Protein AF-A0A7X6CML0-F1 (afdb_monomer_lite)

Structure (mmCIF, N/CA/C/O backbone):
data_AF-A0A7X6CML0-F1
#
_entry.id   AF-A0A7X6CML0-F1
#
loop_
_atom_site.group_PDB
_atom_site.id
_atom_site.type_symbol
_atom_site.label_atom_id
_atom_site.label_alt_id
_atom_site.label_comp_id
_atom_site.label_asym_id
_atom_site.label_entity_id
_atom_site.label_seq_id
_atom_site.pdbx_PDB_ins_code
_atom_site.Cartn_x
_atom_site.Cartn_y
_atom_site.Cartn_z
_atom_site.occupancy
_atom_site.B_iso_or_equiv
_atom_site.auth_seq_id
_atom_site.auth_comp_id
_atom_site.auth_asym_id
_atom_site.auth_atom_id
_atom_site.pdbx_PDB_model_num
ATOM 1 N N . MET A 1 1 ? -13.437 9.816 16.555 1.00 62.19 1 MET A N 1
ATOM 2 C CA . MET A 1 1 ? -14.039 8.669 15.829 1.00 62.19 1 MET A CA 1
ATOM 3 C C . MET A 1 1 ? -14.754 9.086 14.542 1.00 62.19 1 MET A C 1
ATOM 5 O O . MET A 1 1 ? -14.354 8.603 13.494 1.00 62.19 1 MET A O 1
ATOM 9 N N . ARG A 1 2 ? -15.752 9.992 14.569 1.00 67.62 2 ARG A N 1
ATOM 10 C CA . ARG A 1 2 ? -16.472 10.438 13.348 1.00 67.62 2 ARG A CA 1
ATOM 11 C C . ARG A 1 2 ? -15.568 11.066 12.275 1.00 67.62 2 ARG A C 1
ATOM 13 O O . ARG A 1 2 ? -15.620 10.633 11.133 1.00 67.62 2 ARG A O 1
ATOM 20 N N . THR A 1 3 ? -14.689 11.987 12.665 1.00 76.62 3 THR A N 1
ATOM 21 C CA . THR A 1 3 ? -13.756 12.681 11.754 1.00 76.62 3 THR A CA 1
ATOM 22 C C . THR A 1 3 ? -12.777 11.730 11.061 1.00 76.62 3 THR A C 1
ATOM 24 O O . THR A 1 3 ? -12.601 11.797 9.852 1.00 76.62 3 THR A O 1
ATOM 27 N N . LYS A 1 4 ? -12.204 10.777 11.812 1.00 72.06 4 LYS A N 1
ATOM 28 C CA . LYS A 1 4 ? -11.280 9.755 11.285 1.00 72.06 4 LYS A CA 1
ATOM 29 C C . LYS A 1 4 ? -11.965 8.761 10.334 1.00 72.06 4 LYS A C 1
ATOM 31 O O . LYS A 1 4 ? -11.334 8.266 9.412 1.00 72.06 4 LYS A O 1
ATOM 36 N N . ARG A 1 5 ? -13.248 8.452 10.550 1.00 76.12 5 ARG A N 1
ATOM 37 C CA . ARG A 1 5 ? -14.019 7.581 9.651 1.00 76.12 5 ARG A CA 1
ATOM 38 C C . ARG A 1 5 ? -14.365 8.289 8.341 1.00 76.12 5 ARG A C 1
ATOM 40 O O . ARG A 1 5 ? -14.176 7.697 7.288 1.00 76.12 5 ARG A O 1
ATOM 47 N N . GLN A 1 6 ? -14.812 9.543 8.415 1.00 77.38 6 GLN A N 1
ATOM 48 C CA . GLN A 1 6 ? -15.120 10.352 7.232 1.00 77.38 6 GLN A CA 1
ATOM 49 C C . GLN A 1 6 ? -13.895 10.526 6.329 1.00 77.38 6 GLN A C 1
ATOM 51 O O . GLN A 1 6 ? -13.999 10.312 5.128 1.00 77.38 6 GLN A O 1
ATOM 56 N N . SER A 1 7 ? -12.712 10.795 6.893 1.00 75.31 7 SER A N 1
ATOM 57 C CA . SER A 1 7 ? -11.490 10.936 6.089 1.00 75.31 7 SER A CA 1
ATOM 58 C C . SER A 1 7 ? -11.067 9.637 5.384 1.00 75.31 7 SER A C 1
ATOM 60 O O . SER A 1 7 ? -10.545 9.677 4.270 1.00 75.31 7 SER A O 1
ATOM 62 N N . LEU A 1 8 ? -11.296 8.474 6.007 1.00 78.38 8 LEU A N 1
ATOM 63 C CA . LEU A 1 8 ? -11.042 7.163 5.395 1.00 78.38 8 LEU A CA 1
ATOM 64 C C . LEU A 1 8 ? -12.080 6.828 4.309 1.00 78.38 8 LEU A C 1
ATOM 66 O O . LEU A 1 8 ? -11.713 6.304 3.260 1.00 78.38 8 LEU A O 1
ATOM 70 N N . GLU A 1 9 ? -13.353 7.171 4.528 1.00 77.25 9 GLU A N 1
ATOM 71 C CA . GLU A 1 9 ? -14.433 7.007 3.542 1.00 77.25 9 GLU A CA 1
ATOM 72 C C . GLU A 1 9 ? -14.247 7.928 2.320 1.00 77.25 9 GLU A C 1
ATOM 74 O O . GLU A 1 9 ? -14.534 7.505 1.206 1.00 77.25 9 GLU A O 1
ATOM 79 N N . GLU A 1 10 ? -13.698 9.135 2.486 1.00 76.88 10 GLU A N 1
ATOM 80 C CA . GLU A 1 10 ? -13.368 10.052 1.378 1.00 76.88 10 GLU A CA 1
ATOM 81 C C . GLU A 1 10 ? -12.111 9.648 0.588 1.00 76.88 10 GLU A C 1
ATOM 83 O O . GLU A 1 10 ? -11.964 10.007 -0.584 1.00 76.88 10 GLU A O 1
ATOM 88 N N . SER A 1 11 ? -11.192 8.904 1.210 1.00 72.19 11 SER A N 1
ATOM 89 C CA . SER A 1 11 ? -9.951 8.446 0.564 1.00 72.19 11 SER A CA 1
ATOM 90 C C . SER A 1 11 ? -10.168 7.202 -0.309 1.00 72.19 11 SER A C 1
ATOM 92 O O . SER A 1 11 ? -9.493 7.036 -1.324 1.00 72.19 11 SER A O 1
ATOM 94 N N . LEU A 1 12 ? -11.151 6.362 0.034 1.00 73.94 12 LEU A N 1
ATOM 95 C CA . LEU A 1 12 ? -11.455 5.105 -0.661 1.00 73.94 12 LEU A CA 1
ATOM 96 C C . LEU A 1 12 ? -11.781 5.282 -2.164 1.00 73.94 12 LEU A C 1
ATOM 98 O O . LEU A 1 12 ? -11.199 4.565 -2.976 1.00 73.94 12 LEU A O 1
ATOM 102 N N . PRO A 1 13 ? -12.644 6.232 -2.585 1.00 75.62 13 PRO A N 1
ATOM 103 C CA . PRO A 1 13 ? -12.977 6.431 -3.996 1.00 75.62 13 PRO A CA 1
ATOM 104 C C . PRO A 1 13 ? -11.785 6.950 -4.802 1.00 75.62 13 PRO A C 1
ATOM 106 O O . PRO A 1 13 ? -11.631 6.598 -5.967 1.00 75.62 13 PRO A O 1
ATOM 109 N N . ARG A 1 14 ? -10.917 7.767 -4.186 1.00 71.81 14 ARG A N 1
ATOM 110 C CA . ARG A 1 14 ? -9.712 8.295 -4.846 1.00 71.81 14 ARG A CA 1
ATOM 111 C C . ARG A 1 14 ? -8.743 7.171 -5.197 1.00 71.81 14 ARG A C 1
ATOM 113 O O . ARG A 1 14 ? -8.197 7.150 -6.295 1.00 71.81 14 ARG A O 1
ATOM 120 N N . GLU A 1 15 ? -8.566 6.222 -4.286 1.00 75.12 15 GLU A N 1
ATOM 121 C CA . GLU A 1 15 ? -7.689 5.072 -4.501 1.00 75.12 15 GLU A CA 1
ATOM 122 C C . GLU A 1 15 ? -8.316 4.013 -5.434 1.00 75.12 15 GLU A C 1
ATOM 124 O O . GLU A 1 15 ? -7.596 3.324 -6.153 1.00 75.12 15 GLU A O 1
ATOM 129 N N . GLN A 1 16 ? -9.649 3.948 -5.544 1.00 75.38 16 GLN A N 1
ATOM 130 C CA . GLN A 1 16 ? -10.359 3.051 -6.475 1.00 75.38 16 GLN A CA 1
ATOM 131 C C . GLN A 1 16 ? -10.200 3.399 -7.965 1.00 75.38 16 GLN A C 1
ATOM 133 O O . GLN A 1 16 ? -10.446 2.542 -8.813 1.00 75.38 16 GLN A O 1
ATOM 138 N N . ILE A 1 17 ? -9.774 4.619 -8.309 1.00 82.25 17 ILE A N 1
ATOM 139 C CA . ILE A 1 17 ? -9.532 5.038 -9.705 1.00 82.25 17 ILE A CA 1
ATOM 140 C C . ILE A 1 17 ? -8.167 4.527 -10.218 1.00 82.25 17 ILE A C 1
ATOM 142 O O . ILE A 1 17 ? -7.942 4.407 -11.425 1.00 82.25 17 ILE A O 1
ATOM 146 N N . ALA A 1 18 ? -7.263 4.151 -9.309 1.00 82.06 18 ALA A N 1
ATOM 147 C CA . ALA A 1 18 ? -5.919 3.662 -9.611 1.00 82.06 18 ALA A CA 1
ATOM 148 C C . ALA A 1 18 ? -5.816 2.526 -10.653 1.00 82.06 18 ALA A C 1
ATOM 150 O O . ALA A 1 18 ? -4.936 2.622 -11.508 1.00 82.06 18 ALA A O 1
ATOM 151 N N . PRO A 1 19 ? -6.659 1.469 -10.658 1.00 84.19 19 PRO A N 1
ATOM 152 C CA . PRO A 1 19 ? -6.602 0.429 -11.689 1.00 84.19 19 PRO A CA 1
ATOM 153 C C . PRO A 1 19 ? -6.879 0.956 -13.102 1.00 84.19 19 PRO A C 1
ATOM 155 O O . PRO A 1 19 ? -6.209 0.535 -14.043 1.00 84.19 19 PRO A O 1
ATOM 158 N N . ILE A 1 20 ? -7.819 1.894 -13.255 1.00 84.69 20 ILE A N 1
ATOM 159 C CA . ILE A 1 20 ? -8.162 2.481 -14.561 1.00 84.69 20 ILE A CA 1
ATOM 160 C C . ILE A 1 20 ? -6.994 3.333 -15.061 1.00 84.69 20 ILE A C 1
ATOM 162 O O . ILE A 1 20 ? -6.560 3.183 -16.203 1.00 84.69 20 ILE A O 1
ATOM 166 N N . LEU A 1 21 ? -6.438 4.177 -14.186 1.00 82.38 21 LEU A N 1
ATOM 167 C CA . LEU A 1 21 ? -5.272 4.999 -14.511 1.00 82.38 21 LEU A CA 1
ATOM 168 C C . LEU A 1 21 ? -4.057 4.137 -14.865 1.00 82.38 21 LEU A C 1
ATOM 170 O O . LEU A 1 21 ? -3.404 4.412 -15.867 1.00 82.38 21 LEU A O 1
ATOM 174 N N . ARG A 1 22 ? -3.794 3.060 -14.109 1.00 87.06 22 ARG A N 1
ATOM 175 C CA . ARG A 1 22 ? -2.740 2.082 -14.421 1.00 87.06 22 ARG A CA 1
ATOM 176 C C . ARG A 1 22 ? -2.943 1.460 -15.796 1.00 87.06 22 ARG A C 1
ATOM 178 O O . ARG A 1 22 ? -1.992 1.336 -16.556 1.00 87.06 22 ARG A O 1
ATOM 185 N N . GLN A 1 23 ? -4.160 1.035 -16.122 1.00 87.50 23 GLN A N 1
ATOM 186 C CA . GLN A 1 23 ? -4.423 0.409 -17.414 1.00 87.50 23 GLN A CA 1
ATOM 187 C C . GLN A 1 23 ? -4.160 1.386 -18.568 1.00 87.50 23 GLN A C 1
ATOM 189 O O . GLN A 1 23 ? -3.508 1.017 -19.543 1.00 87.50 23 GLN A O 1
ATOM 194 N N . GLN A 1 24 ? -4.614 2.636 -18.438 1.00 88.38 24 GLN A N 1
ATOM 195 C CA . GLN A 1 24 ? -4.376 3.682 -19.435 1.00 88.38 24 GLN A CA 1
ATOM 196 C C . GLN A 1 24 ? -2.886 4.018 -19.577 1.00 88.38 24 GLN A C 1
ATOM 198 O O . GLN A 1 24 ? -2.389 4.132 -20.698 1.00 88.38 24 GLN A O 1
ATOM 203 N N . THR A 1 25 ? -2.153 4.140 -18.466 1.00 86.50 25 THR A N 1
ATOM 204 C CA . THR A 1 25 ? -0.717 4.449 -18.504 1.00 86.50 25 THR A CA 1
ATOM 205 C C . THR A 1 25 ? 0.088 3.296 -19.093 1.00 86.50 25 THR A C 1
ATOM 207 O O . THR A 1 25 ? 0.927 3.530 -19.959 1.00 86.50 25 THR A O 1
ATOM 210 N N . LEU A 1 26 ? -0.200 2.048 -18.711 1.00 89.25 26 LEU A N 1
ATOM 211 C CA . LEU A 1 26 ? 0.460 0.868 -19.274 1.00 89.25 26 LEU A CA 1
ATOM 212 C C . LEU A 1 26 ? 0.181 0.708 -20.773 1.00 89.25 26 LEU A C 1
ATOM 214 O O . LEU A 1 26 ? 1.101 0.368 -21.514 1.00 89.25 26 LEU A O 1
ATOM 218 N N . ALA A 1 27 ? -1.041 0.991 -21.232 1.00 89.31 27 ALA A N 1
ATOM 219 C CA . ALA A 1 27 ? -1.372 0.971 -22.657 1.00 89.31 27 ALA A CA 1
ATOM 220 C C . ALA A 1 27 ? -0.558 2.017 -23.439 1.00 89.31 27 ALA A C 1
ATOM 222 O O . ALA A 1 27 ? 0.112 1.676 -24.412 1.00 89.31 27 ALA A O 1
ATOM 223 N N . ALA A 1 28 ? -0.516 3.264 -22.959 1.00 88.81 28 ALA A N 1
ATOM 224 C CA . ALA A 1 28 ? 0.278 4.321 -23.587 1.00 88.81 28 ALA A CA 1
ATOM 225 C C . ALA A 1 28 ? 1.790 4.013 -23.577 1.00 88.81 28 ALA A C 1
ATOM 227 O O . ALA A 1 28 ? 2.505 4.317 -24.535 1.00 88.81 28 ALA A O 1
ATOM 228 N N . LEU A 1 29 ? 2.304 3.398 -22.506 1.00 89.44 29 LEU A N 1
ATOM 229 C CA . LEU A 1 29 ? 3.698 2.951 -22.432 1.00 89.44 29 LEU A CA 1
ATOM 230 C C . LEU A 1 29 ? 3.984 1.791 -23.393 1.00 89.44 29 LEU A C 1
ATOM 232 O O . LEU A 1 29 ? 5.063 1.753 -23.985 1.00 89.44 29 LEU A O 1
ATOM 236 N N . ALA A 1 30 ? 3.030 0.877 -23.586 1.00 88.31 30 ALA A N 1
ATOM 237 C CA . ALA A 1 30 ? 3.144 -0.218 -24.543 1.00 88.31 30 ALA A CA 1
ATOM 238 C C . ALA A 1 30 ? 3.199 0.297 -25.990 1.00 88.31 30 ALA A C 1
ATOM 240 O O . ALA A 1 30 ? 4.089 -0.108 -26.736 1.00 88.31 30 ALA A O 1
ATOM 241 N N . GLU A 1 31 ? 2.338 1.249 -26.361 1.00 90.56 31 GLU A N 1
ATOM 242 C CA . GLU A 1 31 ? 2.373 1.902 -27.679 1.00 90.56 31 GLU A CA 1
ATOM 243 C C . GLU A 1 31 ? 3.709 2.620 -27.923 1.00 90.56 31 GLU A C 1
ATOM 245 O O . GLU A 1 31 ? 4.364 2.431 -28.954 1.00 90.56 31 GLU A O 1
ATOM 250 N N . LYS A 1 32 ? 4.180 3.394 -26.933 1.00 89.50 32 LYS A N 1
ATOM 251 C CA . LYS A 1 32 ? 5.501 4.040 -26.990 1.00 89.50 32 LYS A CA 1
ATOM 252 C C . LYS A 1 32 ? 6.614 3.014 -27.172 1.00 89.50 32 LYS A C 1
ATOM 254 O O . LYS A 1 32 ? 7.504 3.221 -27.994 1.00 89.50 32 LYS A O 1
ATOM 259 N N . ARG A 1 33 ? 6.567 1.901 -26.439 1.00 90.25 33 ARG A N 1
ATOM 260 C CA . ARG A 1 33 ? 7.559 0.830 -26.549 1.00 90.25 33 ARG A CA 1
ATOM 261 C C . ARG A 1 33 ? 7.542 0.183 -27.932 1.00 90.25 33 ARG A C 1
ATOM 263 O O . ARG A 1 33 ? 8.616 -0.024 -28.486 1.00 90.25 33 ARG A O 1
ATOM 270 N N . GLN A 1 34 ? 6.369 -0.086 -28.499 1.00 91.19 34 GLN A N 1
ATOM 271 C CA . GLN A 1 34 ? 6.247 -0.668 -29.835 1.00 91.19 34 GLN A CA 1
ATOM 272 C C . GLN A 1 34 ? 6.865 0.247 -30.900 1.00 91.19 34 GLN A C 1
ATOM 274 O O . GLN A 1 34 ? 7.731 -0.185 -31.657 1.00 91.19 34 GLN A O 1
ATOM 279 N N . SER A 1 35 ? 6.495 1.532 -30.913 1.00 91.31 35 SER A N 1
ATOM 280 C CA . SER A 1 35 ? 7.054 2.501 -31.872 1.00 91.31 35 SER A CA 1
ATOM 281 C C . SER A 1 35 ? 8.581 2.651 -31.752 1.00 91.31 35 SER A C 1
ATOM 283 O O . SER A 1 35 ? 9.293 2.847 -32.745 1.00 91.31 35 SER A O 1
ATOM 285 N N . LEU A 1 36 ? 9.107 2.516 -30.531 1.00 91.75 36 LEU A N 1
ATOM 286 C CA . LEU A 1 36 ? 10.537 2.540 -30.255 1.00 91.75 36 LEU A CA 1
ATOM 287 C C . LEU A 1 36 ? 11.236 1.263 -30.745 1.00 91.75 36 LEU A C 1
ATOM 289 O O . LEU A 1 36 ? 12.306 1.357 -31.341 1.00 91.75 36 LEU A O 1
ATOM 293 N N . GLU A 1 37 ? 10.642 0.087 -30.529 1.00 89.50 37 GLU A N 1
ATOM 294 C CA . GLU A 1 37 ? 11.161 -1.197 -31.021 1.00 89.50 37 GLU A CA 1
ATOM 295 C C . GLU A 1 37 ? 11.197 -1.233 -32.557 1.00 89.50 37 GLU A C 1
ATOM 297 O O . GLU A 1 37 ? 12.192 -1.666 -33.139 1.00 89.50 37 GLU A O 1
ATOM 302 N N . GLU A 1 38 ? 10.175 -0.694 -33.226 1.00 91.00 38 GLU A N 1
ATOM 303 C CA . GLU A 1 38 ? 10.170 -0.519 -34.683 1.00 91.00 38 GLU A CA 1
ATOM 304 C C . GLU A 1 38 ? 11.289 0.418 -35.155 1.00 91.00 38 GLU A C 1
ATOM 306 O O . GLU A 1 38 ? 11.983 0.122 -36.129 1.00 91.00 38 GLU A O 1
ATOM 311 N N . SER A 1 39 ? 11.507 1.529 -34.448 1.00 89.31 39 SER A N 1
ATOM 312 C CA . SER A 1 39 ? 12.586 2.474 -34.765 1.00 89.31 39 SER A CA 1
ATOM 313 C C . SER A 1 39 ? 13.968 1.848 -34.576 1.00 89.31 39 SER A C 1
ATOM 315 O O . SER A 1 39 ? 14.823 1.987 -35.447 1.00 89.31 39 SER A O 1
ATOM 317 N N . LEU A 1 40 ? 14.164 1.085 -33.497 1.00 89.94 40 LEU A N 1
ATOM 318 C CA . LEU A 1 40 ? 15.399 0.347 -33.239 1.00 89.94 40 LEU A CA 1
ATOM 319 C C . LEU A 1 40 ? 15.665 -0.687 -34.341 1.00 89.94 40 LEU A C 1
ATOM 321 O O . LEU A 1 40 ? 16.779 -0.779 -34.846 1.00 89.94 40 LEU A O 1
ATOM 325 N N . ARG A 1 41 ? 14.633 -1.435 -34.752 1.00 88.69 41 ARG A N 1
ATOM 326 C CA . ARG A 1 41 ? 14.739 -2.440 -35.817 1.00 88.69 41 ARG A CA 1
ATOM 327 C C . ARG A 1 41 ? 15.141 -1.819 -37.154 1.00 88.69 41 ARG A C 1
ATOM 329 O O . ARG A 1 41 ? 15.922 -2.426 -37.881 1.00 88.69 41 ARG A O 1
ATOM 336 N N . ARG A 1 42 ? 14.622 -0.629 -37.480 1.00 87.81 42 ARG A N 1
ATOM 337 C CA . ARG A 1 42 ? 15.021 0.112 -38.689 1.00 87.81 42 ARG A CA 1
ATOM 338 C C . ARG A 1 42 ? 16.497 0.505 -38.643 1.00 87.81 42 ARG A C 1
ATOM 340 O O . ARG A 1 42 ? 17.217 0.259 -39.604 1.00 87.81 42 ARG A O 1
ATOM 347 N N . GLU A 1 43 ? 16.953 1.055 -37.522 1.00 88.38 43 GLU A N 1
ATOM 348 C CA . GLU A 1 43 ? 18.330 1.545 -37.380 1.00 88.38 43 GLU A CA 1
ATOM 349 C C . GLU A 1 43 ? 19.370 0.414 -37.265 1.00 88.38 43 GLU A C 1
ATOM 351 O O . GLU A 1 43 ? 20.501 0.567 -37.721 1.00 88.38 43 GLU A O 1
ATOM 356 N N . GLN A 1 44 ? 18.990 -0.761 -36.749 1.00 83.19 44 GLN A N 1
ATOM 357 C CA . GLN A 1 44 ? 19.862 -1.943 -36.629 1.00 83.19 44 GLN A CA 1
ATOM 358 C C . GLN A 1 44 ? 20.382 -2.498 -37.963 1.00 83.19 44 GLN A C 1
ATOM 360 O O . GLN A 1 44 ? 21.311 -3.304 -37.963 1.00 83.19 44 GLN A O 1
ATOM 365 N N . VAL A 1 45 ? 19.811 -2.086 -39.097 1.00 89.00 45 VAL A N 1
ATOM 366 C CA . VAL A 1 45 ? 20.285 -2.478 -40.434 1.00 89.00 45 VAL A CA 1
ATOM 367 C C . VAL A 1 45 ? 21.525 -1.663 -40.853 1.00 89.00 45 VAL A C 1
ATOM 369 O O . VAL A 1 45 ? 22.305 -2.113 -41.695 1.00 89.00 45 VAL A O 1
ATOM 372 N N . SER A 1 46 ? 21.767 -0.506 -40.221 1.00 87.44 46 SER A N 1
ATOM 373 C CA . SER A 1 46 ? 22.871 0.416 -40.532 1.00 87.44 46 SER A CA 1
ATOM 374 C C . SER A 1 46 ? 24.276 -0.219 -40.546 1.00 87.44 46 SER A C 1
ATOM 376 O O . SER A 1 46 ? 25.011 0.045 -41.498 1.00 87.44 46 SER A O 1
ATOM 378 N N . PRO A 1 47 ? 24.681 -1.082 -39.587 1.00 89.38 47 PRO A N 1
ATOM 379 C CA . PRO A 1 47 ? 26.010 -1.706 -39.603 1.00 89.38 47 PRO A CA 1
ATOM 380 C C . PRO A 1 47 ? 26.249 -2.605 -40.820 1.00 89.38 47 PRO A C 1
ATOM 382 O O . PRO A 1 47 ? 27.341 -2.615 -41.386 1.00 89.38 47 PRO A O 1
ATOM 385 N N . VAL A 1 48 ? 25.216 -3.334 -41.255 1.00 90.69 48 VAL A N 1
ATOM 386 C CA . VAL A 1 48 ? 25.305 -4.231 -42.416 1.00 90.69 48 VAL A CA 1
ATOM 387 C C . VAL A 1 48 ? 25.461 -3.420 -43.701 1.00 90.69 48 VAL A C 1
ATOM 389 O O . VAL A 1 48 ? 26.311 -3.742 -44.533 1.00 90.69 48 VAL A O 1
ATOM 392 N N . LEU A 1 49 ? 24.683 -2.343 -43.850 1.00 88.94 49 LEU A N 1
ATOM 393 C CA . LEU A 1 49 ? 24.781 -1.440 -45.000 1.00 88.94 49 LEU A CA 1
ATOM 394 C C . LEU A 1 49 ? 26.146 -0.748 -45.056 1.00 88.94 49 LEU A C 1
ATOM 396 O O . LEU A 1 49 ? 26.767 -0.710 -46.117 1.00 88.94 49 LEU A O 1
ATOM 400 N N . TRP A 1 50 ? 26.651 -0.264 -43.918 1.00 91.06 50 TRP A N 1
ATOM 401 C CA . TRP A 1 50 ? 27.989 0.322 -43.834 1.00 91.06 50 TRP A CA 1
ATOM 402 C C . TRP A 1 50 ? 29.066 -0.682 -44.261 1.00 91.06 50 TRP A C 1
ATOM 404 O O . TRP A 1 50 ? 29.891 -0.366 -45.117 1.00 91.06 50 TRP A O 1
ATOM 414 N N . GLN A 1 51 ? 29.015 -1.922 -43.765 1.00 92.44 51 GLN A N 1
ATOM 415 C CA . GLN A 1 51 ? 29.979 -2.962 -44.134 1.00 92.44 51 GLN A CA 1
ATOM 416 C C . GLN A 1 51 ? 29.983 -3.244 -45.647 1.00 92.44 51 GLN A C 1
ATOM 418 O O . GLN A 1 51 ? 31.048 -3.398 -46.252 1.00 92.44 51 GLN A O 1
ATOM 423 N N . GLN A 1 52 ? 28.806 -3.284 -46.279 1.00 93.62 52 GLN A N 1
ATOM 424 C CA . GLN A 1 52 ? 28.684 -3.457 -47.730 1.00 93.62 52 GLN A CA 1
ATOM 425 C C . GLN A 1 52 ? 29.267 -2.266 -48.504 1.00 93.62 52 GLN A C 1
ATOM 427 O O . GLN A 1 52 ? 29.996 -2.469 -49.480 1.00 93.62 52 GLN A O 1
ATOM 432 N N . THR A 1 53 ? 29.007 -1.037 -48.051 1.00 93.06 53 THR A N 1
ATOM 433 C CA . THR A 1 53 ? 29.561 0.190 -48.642 1.00 93.06 53 THR A CA 1
ATOM 434 C C . THR A 1 53 ? 31.087 0.217 -48.553 1.00 93.06 53 THR A C 1
ATOM 436 O O . THR A 1 53 ? 31.752 0.444 -49.565 1.00 93.06 53 THR A O 1
ATOM 439 N N . GLN A 1 54 ? 31.663 -0.113 -47.393 1.00 93.44 54 GLN A N 1
ATOM 440 C CA . GLN A 1 54 ? 33.117 -0.192 -47.212 1.00 93.44 54 GLN A CA 1
ATOM 441 C C . GLN A 1 54 ? 33.751 -1.244 -48.126 1.00 93.44 54 GLN A C 1
ATOM 443 O O . GLN A 1 54 ? 34.776 -0.988 -48.757 1.00 93.44 54 GLN A O 1
ATOM 448 N N . ALA A 1 55 ? 33.114 -2.409 -48.274 1.00 94.31 55 ALA A N 1
ATOM 449 C CA . ALA A 1 55 ? 33.583 -3.445 -49.189 1.00 94.31 55 ALA A CA 1
ATOM 450 C C . ALA A 1 55 ? 33.563 -2.979 -50.658 1.00 94.31 55 ALA A C 1
ATOM 452 O O . ALA A 1 55 ? 34.487 -3.283 -51.418 1.00 94.31 55 ALA A O 1
ATOM 453 N N . ALA A 1 56 ? 32.539 -2.227 -51.071 1.00 95.50 56 ALA A N 1
ATOM 454 C CA . ALA A 1 56 ? 32.453 -1.663 -52.416 1.00 95.50 56 ALA A CA 1
ATOM 455 C C . ALA A 1 56 ? 33.522 -0.582 -52.664 1.00 95.50 56 ALA A C 1
ATOM 457 O O . ALA A 1 56 ? 34.182 -0.608 -53.707 1.00 95.50 56 ALA A O 1
ATOM 458 N N . ILE A 1 57 ? 33.737 0.324 -51.702 1.00 94.75 57 ILE A N 1
ATOM 459 C CA . ILE A 1 57 ? 34.790 1.351 -51.762 1.00 94.75 57 ILE A CA 1
ATOM 460 C C . ILE A 1 57 ? 36.171 0.691 -51.829 1.00 94.75 57 ILE A C 1
ATOM 462 O O . ILE A 1 57 ? 36.970 1.043 -52.695 1.00 94.75 57 ILE A O 1
ATOM 466 N N . ALA A 1 58 ? 36.436 -0.318 -50.994 1.00 94.31 58 ALA A N 1
ATOM 467 C CA . ALA A 1 58 ? 37.705 -1.044 -50.986 1.00 94.31 58 ALA A CA 1
ATOM 468 C C . ALA A 1 58 ? 38.006 -1.709 -52.340 1.00 94.31 58 ALA A C 1
ATOM 470 O O . ALA A 1 58 ? 39.126 -1.610 -52.845 1.00 94.31 58 ALA A O 1
ATOM 471 N N . LYS A 1 59 ? 36.999 -2.332 -52.972 1.00 95.38 59 LYS A N 1
ATOM 472 C CA . LYS A 1 59 ? 37.132 -2.907 -54.323 1.00 95.38 59 LYS A CA 1
ATOM 473 C C . LYS A 1 59 ? 37.468 -1.841 -55.372 1.00 95.38 59 LYS A C 1
ATOM 475 O O . LYS A 1 59 ? 38.387 -2.047 -56.163 1.00 95.38 59 LYS A O 1
ATOM 480 N N . LYS A 1 60 ? 36.767 -0.698 -55.364 1.00 95.44 60 LYS A N 1
ATOM 481 C CA . LYS A 1 60 ? 37.040 0.424 -56.284 1.00 95.44 60 LYS A CA 1
ATOM 482 C C . LYS A 1 60 ? 38.440 1.004 -56.075 1.00 95.44 60 LYS A C 1
ATOM 484 O O . LYS A 1 60 ? 39.168 1.189 -57.046 1.00 95.44 60 LYS A O 1
ATOM 489 N N . ARG A 1 61 ? 38.838 1.228 -54.817 1.00 96.69 61 ARG A N 1
ATOM 490 C CA . ARG A 1 61 ? 40.166 1.743 -54.458 1.00 96.69 61 ARG A CA 1
ATOM 491 C C . ARG A 1 61 ? 41.268 0.820 -54.975 1.00 96.69 61 ARG A C 1
ATOM 493 O O . ARG A 1 61 ? 42.212 1.304 -55.582 1.00 96.69 61 ARG A O 1
ATOM 500 N N . ASN A 1 62 ? 41.127 -0.496 -54.801 1.00 96.50 62 ASN A N 1
ATOM 501 C CA . ASN A 1 62 ? 42.103 -1.463 -55.312 1.00 96.50 62 ASN A CA 1
ATOM 502 C C . ASN A 1 62 ? 42.248 -1.374 -56.845 1.00 96.50 62 ASN A C 1
ATOM 504 O O . ASN A 1 62 ? 43.357 -1.237 -57.352 1.00 96.50 62 ASN A O 1
ATOM 508 N N . SER A 1 63 ? 41.131 -1.332 -57.579 1.00 96.56 63 SER A N 1
ATOM 509 C CA . SER A 1 63 ? 41.157 -1.176 -59.041 1.00 96.56 63 SER A CA 1
ATOM 510 C C . SER A 1 63 ? 41.849 0.121 -59.492 1.00 96.56 63 SER A C 1
ATOM 512 O O . SER A 1 63 ? 42.658 0.093 -60.420 1.00 96.56 63 SER A O 1
ATOM 514 N N . LEU A 1 64 ? 41.586 1.248 -58.820 1.00 96.25 64 LEU A N 1
ATOM 515 C CA . LEU A 1 64 ? 42.248 2.522 -59.123 1.00 96.25 64 LEU A CA 1
ATOM 516 C C . LEU A 1 64 ? 43.736 2.511 -58.769 1.00 96.25 64 LEU A C 1
ATOM 518 O O . LEU A 1 64 ? 44.532 3.059 -59.525 1.00 96.25 64 LEU A O 1
ATOM 522 N N . LEU A 1 65 ? 44.136 1.865 -57.670 1.00 96.06 65 LEU A N 1
ATOM 523 C CA . LEU A 1 65 ? 45.547 1.718 -57.301 1.00 96.06 65 LEU A CA 1
ATOM 524 C C . LEU A 1 65 ? 46.320 0.885 -58.329 1.00 96.06 65 LEU A C 1
ATOM 526 O O . LEU A 1 65 ? 47.423 1.271 -58.711 1.00 96.06 65 LEU A O 1
ATOM 530 N N . GLN A 1 66 ? 45.731 -0.200 -58.835 1.00 95.69 66 GLN A N 1
ATOM 531 C CA . GLN A 1 66 ? 46.320 -0.981 -59.927 1.00 95.69 66 GLN A CA 1
ATOM 532 C C . GLN A 1 66 ? 46.462 -0.137 -61.201 1.00 95.69 66 GLN A C 1
ATOM 534 O O . GLN A 1 66 ? 47.525 -0.110 -61.821 1.00 95.69 66 GLN A O 1
ATOM 539 N N . ARG A 1 67 ? 45.423 0.627 -61.566 1.00 96.31 67 ARG A N 1
ATOM 540 C CA . ARG A 1 67 ? 45.481 1.543 -62.715 1.00 96.31 67 ARG A CA 1
ATOM 541 C C . ARG A 1 67 ? 46.541 2.631 -62.524 1.00 96.31 67 ARG A C 1
ATOM 543 O O . ARG A 1 67 ? 47.279 2.914 -63.462 1.00 96.31 67 ARG A O 1
ATOM 550 N N . LYS A 1 68 ? 46.656 3.192 -61.315 1.00 96.62 68 LYS A N 1
ATOM 551 C CA . LYS A 1 68 ? 47.689 4.166 -60.944 1.00 96.62 68 LYS A CA 1
ATOM 552 C C . LYS A 1 68 ? 49.083 3.586 -61.154 1.00 96.62 68 LYS A C 1
ATOM 554 O O . LYS A 1 68 ? 49.907 4.241 -61.776 1.00 96.62 68 LYS A O 1
ATOM 559 N N . GLN A 1 69 ? 49.336 2.364 -60.681 1.00 95.19 69 GLN A N 1
ATOM 560 C CA . GLN A 1 69 ? 50.624 1.686 -60.868 1.00 95.19 69 GLN A CA 1
ATOM 561 C C . GLN A 1 69 ? 50.968 1.524 -62.354 1.00 95.19 69 GLN A C 1
ATOM 563 O O . GLN A 1 69 ? 52.075 1.868 -62.766 1.00 95.19 69 GLN A O 1
ATOM 568 N N . HIS A 1 70 ? 50.010 1.072 -63.169 1.00 95.06 70 HIS A N 1
ATOM 569 C CA . HIS A 1 70 ? 50.207 0.940 -64.614 1.00 95.06 70 HIS A CA 1
ATOM 570 C C . HIS A 1 70 ? 50.495 2.287 -65.293 1.00 95.06 70 HIS A C 1
ATOM 572 O O . HIS A 1 70 ? 51.482 2.398 -66.020 1.00 95.06 70 HIS A O 1
ATOM 578 N N . ILE A 1 71 ? 49.692 3.322 -65.031 1.00 95.12 71 ILE A N 1
ATOM 579 C CA . ILE A 1 71 ? 49.902 4.654 -65.618 1.00 95.12 71 ILE A CA 1
ATOM 580 C C . ILE A 1 71 ? 51.211 5.275 -65.133 1.00 95.12 71 ILE A C 1
ATOM 582 O O . ILE A 1 71 ? 51.913 5.869 -65.937 1.00 95.12 71 ILE A O 1
ATOM 586 N N . ASN A 1 72 ? 51.600 5.081 -63.873 1.00 94.75 72 ASN A N 1
ATOM 587 C CA . ASN A 1 72 ? 52.870 5.594 -63.363 1.00 94.75 72 ASN A CA 1
ATOM 588 C C . ASN A 1 72 ? 54.068 5.004 -64.127 1.00 94.75 72 ASN A C 1
ATOM 590 O O . ASN A 1 72 ? 54.938 5.747 -64.568 1.00 94.75 72 ASN A O 1
ATOM 594 N N . SER A 1 73 ? 54.064 3.690 -64.385 1.00 93.81 73 SER A N 1
ATOM 595 C CA . SER A 1 73 ? 55.105 3.058 -65.213 1.00 93.81 73 SER A CA 1
ATOM 596 C C . SER A 1 73 ? 55.120 3.577 -66.663 1.00 93.81 73 SER A C 1
ATOM 598 O O . SER A 1 73 ? 56.182 3.723 -67.275 1.00 93.81 73 SER A O 1
ATOM 600 N N . LEU A 1 74 ? 53.945 3.911 -67.213 1.00 94.06 74 LEU A N 1
ATOM 601 C CA . LEU A 1 74 ? 53.819 4.506 -68.544 1.00 94.06 74 LEU A CA 1
ATOM 602 C C . LEU A 1 74 ? 54.349 5.946 -68.569 1.00 94.06 74 LEU A C 1
ATOM 604 O O . LEU A 1 74 ? 55.080 6.292 -69.492 1.00 94.06 74 LEU A O 1
ATOM 608 N N . VAL A 1 75 ? 54.024 6.757 -67.558 1.00 94.50 75 VAL A N 1
ATOM 609 C CA . VAL A 1 75 ? 54.521 8.132 -67.389 1.00 94.50 75 VAL A CA 1
ATOM 610 C C . VAL A 1 75 ? 56.048 8.131 -67.338 1.00 94.50 75 VAL A C 1
ATOM 612 O O . VAL A 1 75 ? 56.664 8.899 -68.068 1.00 94.50 75 VAL A O 1
ATOM 615 N N . GLU A 1 76 ? 56.663 7.236 -66.557 1.00 94.31 76 GLU A N 1
ATOM 616 C CA . GLU A 1 76 ? 58.126 7.092 -66.481 1.00 94.31 76 GLU A CA 1
ATOM 617 C C . GLU A 1 76 ? 58.741 6.751 -67.851 1.00 94.31 76 GLU A C 1
ATOM 619 O O . GLU A 1 76 ? 59.724 7.361 -68.276 1.00 94.31 76 GLU A O 1
ATOM 624 N N . THR A 1 77 ? 58.123 5.825 -68.591 1.00 94.62 77 THR A N 1
ATOM 625 C CA . THR A 1 77 ? 58.581 5.432 -69.935 1.00 94.62 77 THR A CA 1
ATOM 626 C C . THR A 1 77 ? 58.436 6.577 -70.947 1.00 94.62 77 THR A C 1
ATOM 628 O O . THR A 1 77 ? 59.340 6.840 -71.745 1.00 94.62 77 THR A O 1
ATOM 631 N N . LEU A 1 78 ? 57.305 7.289 -70.926 1.00 94.00 78 LEU A N 1
ATOM 632 C CA . LEU A 1 78 ? 57.044 8.428 -71.808 1.00 94.00 78 LEU A CA 1
ATOM 633 C C . LEU A 1 78 ? 57.917 9.634 -71.459 1.00 94.00 78 LEU A C 1
ATOM 635 O O . LEU A 1 78 ? 58.339 10.345 -72.369 1.00 94.00 78 LEU A O 1
ATOM 639 N N . GLN A 1 79 ? 58.250 9.824 -70.180 1.00 94.19 79 GLN A N 1
ATOM 640 C CA . GLN A 1 79 ? 59.207 10.829 -69.731 1.00 94.19 79 GLN A CA 1
ATOM 641 C C . GLN A 1 79 ? 60.577 10.572 -70.353 1.00 94.19 79 GLN A C 1
ATOM 643 O O . GLN A 1 79 ? 61.130 11.465 -70.989 1.00 94.19 79 GLN A O 1
ATOM 648 N N . GLN A 1 80 ? 61.093 9.343 -70.243 1.00 94.38 80 GLN A N 1
ATOM 649 C CA . GLN A 1 80 ? 62.361 8.964 -70.873 1.00 94.38 80 GLN A CA 1
ATOM 650 C C . GLN A 1 80 ? 62.319 9.203 -72.387 1.00 94.38 80 GLN A C 1
ATOM 652 O O . GLN A 1 80 ? 63.216 9.835 -72.937 1.00 94.38 80 GLN A O 1
ATOM 657 N N . ARG A 1 81 ? 61.243 8.779 -73.064 1.00 94.88 81 ARG A N 1
ATOM 658 C CA . ARG A 1 81 ? 61.071 8.974 -74.513 1.00 94.88 81 ARG A CA 1
ATOM 659 C C . ARG A 1 81 ? 61.016 10.451 -74.917 1.00 94.88 81 ARG A C 1
ATOM 661 O O . ARG A 1 81 ? 61.583 10.809 -75.951 1.00 94.88 81 ARG A O 1
ATOM 668 N N . PHE A 1 82 ? 60.325 11.294 -74.152 1.00 94.25 82 PHE A N 1
ATOM 669 C CA . PHE A 1 82 ? 60.265 12.736 -74.387 1.00 94.25 82 PHE A CA 1
ATOM 670 C C . PHE A 1 82 ? 61.642 13.378 -74.206 1.00 94.25 82 PHE A C 1
ATOM 672 O O . PHE A 1 82 ? 62.082 14.106 -75.090 1.00 94.25 82 PHE A O 1
ATOM 679 N N . GLU A 1 83 ? 62.342 13.049 -73.122 1.00 92.31 83 GLU A N 1
ATOM 680 C CA . GLU A 1 83 ? 63.684 13.554 -72.826 1.00 92.31 83 GLU A CA 1
ATOM 681 C C . GLU A 1 83 ? 64.701 13.151 -73.901 1.00 92.31 83 GLU A C 1
ATOM 683 O O . GLU A 1 83 ? 65.408 14.006 -74.432 1.00 92.31 83 GLU A O 1
ATOM 688 N N . THR A 1 84 ? 64.710 11.882 -74.325 1.00 92.25 84 THR A N 1
ATOM 689 C CA . THR A 1 84 ? 65.560 11.428 -75.438 1.00 92.25 84 THR A CA 1
ATOM 690 C C . THR A 1 84 ? 65.249 12.191 -76.727 1.00 92.25 84 THR A C 1
ATOM 692 O O . THR A 1 84 ? 66.161 12.649 -77.409 1.00 92.25 84 THR A O 1
ATOM 695 N N . ARG A 1 85 ? 63.967 12.374 -77.073 1.00 92.06 85 ARG A N 1
ATOM 696 C CA . ARG A 1 85 ? 63.578 13.131 -78.276 1.00 92.06 85 ARG A CA 1
ATOM 697 C C . ARG A 1 85 ? 63.919 14.616 -78.170 1.00 92.06 85 ARG A C 1
ATOM 699 O O . ARG A 1 85 ? 64.268 15.214 -79.182 1.00 92.06 85 ARG A O 1
ATOM 706 N N . ARG A 1 86 ? 63.849 15.207 -76.975 1.00 91.12 86 ARG A N 1
ATOM 707 C CA . ARG A 1 86 ? 64.259 16.595 -76.734 1.00 91.12 86 ARG A CA 1
ATOM 708 C C . ARG A 1 86 ? 65.739 16.776 -77.065 1.00 91.12 86 ARG A C 1
ATOM 710 O O . ARG A 1 86 ? 66.061 17.643 -77.869 1.00 91.12 86 ARG A O 1
ATOM 717 N N . VAL A 1 87 ? 66.596 15.896 -76.542 1.00 92.38 87 VAL A N 1
ATOM 718 C CA . VAL A 1 87 ? 68.043 15.898 -76.822 1.00 92.38 87 VAL A CA 1
ATOM 719 C C . VAL A 1 87 ? 68.325 15.724 -78.322 1.00 92.38 87 VAL A C 1
ATOM 721 O O . VAL A 1 87 ? 69.027 16.542 -78.911 1.00 92.38 87 VAL A O 1
ATOM 724 N N . LEU A 1 88 ? 67.702 14.739 -78.986 1.00 89.88 88 LEU A N 1
ATOM 725 C CA . LEU A 1 88 ? 67.888 14.492 -80.429 1.00 89.88 88 LEU A CA 1
ATOM 726 C C . LEU A 1 88 ? 67.449 15.667 -81.328 1.00 89.88 88 LEU A C 1
ATOM 728 O O . LEU A 1 88 ? 67.963 15.828 -82.437 1.00 89.88 88 LEU A O 1
ATOM 732 N N . TYR A 1 89 ? 66.479 16.474 -80.890 1.00 89.88 89 TYR A N 1
ATOM 733 C CA . TYR A 1 89 ? 66.029 17.665 -81.616 1.00 89.88 89 TYR A CA 1
ATOM 734 C C . TYR A 1 89 ? 66.934 18.878 -81.357 1.00 89.88 89 TYR A C 1
ATOM 736 O O . TYR A 1 89 ? 67.346 19.545 -82.307 1.00 89.88 89 TYR A O 1
ATOM 744 N N . GLU A 1 90 ? 67.230 19.165 -80.085 1.00 87.00 90 GLU A N 1
ATOM 745 C CA . GLU A 1 90 ? 67.943 20.374 -79.656 1.00 87.00 90 GLU A CA 1
ATOM 746 C C . GLU A 1 90 ? 69.454 20.298 -79.925 1.00 87.00 90 GLU A C 1
ATOM 748 O O . GLU A 1 90 ? 70.033 21.284 -80.387 1.00 87.00 90 GLU A O 1
ATOM 753 N N . GLU A 1 91 ? 70.082 19.141 -79.692 1.00 87.81 91 GLU A N 1
ATOM 754 C CA . GLU A 1 91 ? 71.537 18.961 -79.816 1.00 87.81 91 GLU A CA 1
ATOM 755 C C . GLU A 1 91 ? 71.944 18.393 -81.183 1.00 87.81 91 GLU A C 1
ATOM 757 O O . GLU A 1 91 ? 72.875 18.896 -81.814 1.00 87.81 91 GLU A O 1
ATOM 762 N N . GLU A 1 92 ? 71.225 17.381 -81.681 1.00 84.06 92 GLU A N 1
ATOM 763 C CA . GLU A 1 92 ? 71.619 16.633 -82.888 1.00 84.06 92 GLU A CA 1
ATOM 764 C C . GLU A 1 92 ? 70.855 17.040 -84.164 1.00 84.06 92 GLU A C 1
ATOM 766 O O . GLU A 1 92 ? 71.257 16.672 -85.268 1.00 84.06 92 GLU A O 1
ATOM 771 N N . ARG A 1 93 ? 69.753 17.802 -84.042 1.00 83.88 93 ARG A N 1
ATOM 772 C CA . ARG A 1 93 ? 68.822 18.160 -85.140 1.00 83.88 93 ARG A CA 1
ATOM 773 C C . ARG A 1 93 ? 68.361 16.960 -85.990 1.00 83.88 93 ARG A C 1
ATOM 775 O O . ARG A 1 93 ? 68.058 17.110 -87.173 1.00 83.88 93 ARG A O 1
ATOM 782 N N . ALA A 1 94 ? 68.293 15.773 -85.388 1.00 84.38 94 ALA A N 1
ATOM 783 C CA . ALA A 1 94 ? 68.071 14.501 -86.079 1.00 84.38 94 ALA A CA 1
ATOM 784 C C . ALA A 1 94 ? 66.583 14.134 -86.265 1.00 84.38 94 ALA A C 1
ATOM 786 O O . ALA A 1 94 ? 66.262 13.200 -87.000 1.00 84.38 94 ALA A O 1
ATOM 787 N N . ILE A 1 95 ? 65.663 14.851 -85.608 1.00 88.25 95 ILE A N 1
ATOM 788 C CA . ILE A 1 95 ? 64.212 14.606 -85.670 1.00 88.25 95 ILE A CA 1
ATOM 789 C C . ILE A 1 95 ? 63.423 15.888 -85.976 1.00 88.25 95 ILE A C 1
ATOM 791 O O . ILE A 1 95 ? 63.943 16.993 -85.850 1.00 88.25 95 ILE A O 1
ATOM 795 N N . SER A 1 96 ? 62.146 15.758 -86.356 1.00 90.06 96 SER A N 1
ATOM 796 C CA . SER A 1 96 ? 61.254 16.903 -86.581 1.00 90.06 96 SER A CA 1
ATOM 797 C C . SER A 1 96 ? 60.683 17.469 -85.273 1.00 90.06 96 SER A C 1
ATOM 799 O O . SER A 1 96 ? 60.471 16.743 -84.299 1.00 90.06 96 SER A O 1
ATOM 801 N N . GLN A 1 97 ? 60.358 18.768 -85.275 1.00 88.12 97 GLN A N 1
ATOM 802 C CA . GLN A 1 97 ? 59.672 19.434 -84.159 1.00 88.12 97 GLN A CA 1
ATOM 803 C C . GLN A 1 97 ? 58.319 18.777 -83.835 1.00 88.12 97 GLN A C 1
ATOM 805 O O . GLN A 1 97 ? 57.931 18.689 -82.673 1.00 88.12 97 GLN A O 1
ATOM 810 N N . ASP A 1 98 ? 57.622 18.281 -84.856 1.00 90.56 98 ASP A N 1
ATOM 811 C CA . ASP A 1 98 ? 56.348 17.574 -84.716 1.00 90.56 98 ASP A CA 1
ATOM 812 C C . ASP A 1 98 ? 56.494 16.284 -83.886 1.00 90.56 98 ASP A C 1
ATOM 814 O O . ASP A 1 98 ? 55.715 16.027 -82.971 1.00 90.56 98 ASP A O 1
ATOM 818 N N . LEU A 1 99 ? 57.575 15.521 -84.098 1.00 89.19 99 LEU A N 1
ATOM 819 C CA . LEU A 1 99 ? 57.834 14.281 -83.360 1.00 89.19 99 LEU A CA 1
ATOM 820 C C . LEU A 1 99 ? 58.160 14.524 -81.874 1.00 89.19 99 LEU A C 1
ATOM 822 O O . LEU A 1 99 ? 57.854 13.678 -81.019 1.00 89.19 99 LEU A O 1
ATOM 826 N N . LEU A 1 100 ? 58.783 15.668 -81.570 1.00 90.75 100 LEU A N 1
ATOM 827 C CA . LEU A 1 100 ? 59.004 16.154 -80.206 1.00 90.75 100 LEU A CA 1
ATOM 828 C C . LEU A 1 100 ? 57.686 16.608 -79.563 1.00 90.75 100 LEU A C 1
ATOM 830 O O . LEU A 1 100 ? 57.407 16.242 -78.420 1.00 90.75 100 LEU A O 1
ATOM 834 N N . LEU A 1 101 ? 56.861 17.360 -80.300 1.00 91.25 101 LEU A N 1
ATOM 835 C CA . LEU A 1 101 ? 55.557 17.826 -79.830 1.00 91.25 101 LEU A CA 1
ATOM 836 C C . LEU A 1 101 ? 54.624 16.653 -79.512 1.00 91.25 101 LEU A C 1
ATOM 838 O O . LEU A 1 101 ? 54.013 16.648 -78.445 1.00 91.25 101 LEU A O 1
ATOM 842 N N . GLN A 1 102 ? 54.587 15.629 -80.367 1.00 92.62 102 GLN A N 1
ATOM 843 C CA . GLN A 1 102 ? 53.814 14.411 -80.128 1.00 92.62 102 GLN A CA 1
ATOM 844 C C . GLN A 1 102 ? 54.266 13.692 -78.848 1.00 92.62 102 GLN A C 1
ATOM 846 O O . GLN A 1 102 ? 53.438 13.311 -78.026 1.00 92.62 102 GLN A O 1
ATOM 851 N N . ALA A 1 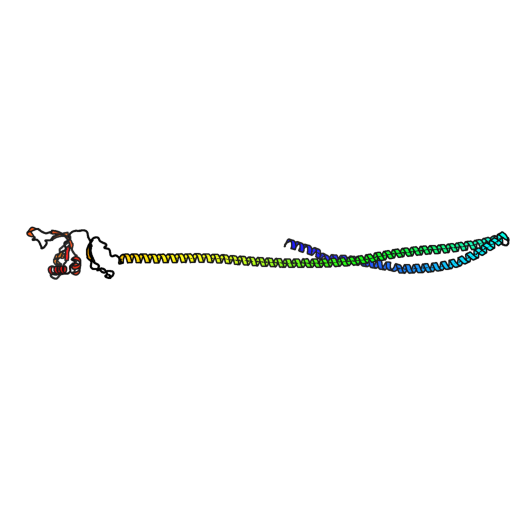103 ? 55.578 13.533 -78.633 1.00 91.25 103 ALA A N 1
ATOM 852 C CA . ALA A 1 103 ? 56.091 12.893 -77.417 1.00 91.25 103 ALA A CA 1
ATOM 853 C C . ALA A 1 103 ? 55.782 13.709 -76.152 1.00 91.25 103 ALA A C 1
ATOM 855 O O . ALA A 1 103 ? 55.473 13.136 -75.108 1.00 91.25 103 ALA A O 1
ATOM 856 N N . ARG A 1 104 ? 55.820 15.045 -76.253 1.00 93.56 104 ARG A N 1
ATOM 857 C CA . ARG A 1 104 ? 55.402 15.941 -75.171 1.00 93.56 104 ARG A CA 1
ATOM 858 C C . ARG A 1 104 ? 53.919 15.781 -74.862 1.00 93.56 104 ARG A C 1
ATOM 860 O O . ARG A 1 104 ? 53.564 15.715 -73.691 1.00 93.56 104 ARG A O 1
ATOM 867 N N . GLN A 1 105 ? 53.075 15.733 -75.890 1.00 94.25 105 GLN A N 1
ATOM 868 C CA . GLN A 1 105 ? 51.636 15.557 -75.736 1.00 94.25 105 GLN A CA 1
ATOM 869 C C . GLN A 1 105 ? 51.321 14.219 -75.061 1.00 94.25 105 GLN A C 1
ATOM 871 O O . GLN A 1 105 ? 50.661 14.220 -74.031 1.00 94.25 105 GLN A O 1
ATOM 876 N N . GLU A 1 106 ? 51.887 13.108 -75.546 1.00 93.69 106 GLU A N 1
ATOM 877 C CA . GLU A 1 106 ? 51.717 11.779 -74.937 1.00 93.69 106 GLU A CA 1
ATOM 878 C C . GLU A 1 106 ? 52.136 11.770 -73.450 1.00 93.69 106 GLU A C 1
ATOM 880 O O . GLU A 1 106 ? 51.424 11.231 -72.600 1.00 93.69 106 GLU A O 1
ATOM 885 N N . PHE A 1 107 ? 53.262 12.410 -73.107 1.00 95.06 107 PHE A N 1
ATOM 886 C CA . PHE A 1 107 ? 53.720 12.535 -71.720 1.00 95.06 107 PHE A CA 1
ATOM 887 C C . PHE A 1 107 ? 52.771 13.380 -70.856 1.00 95.06 107 PHE A C 1
ATOM 889 O O . PHE A 1 107 ? 52.383 12.944 -69.770 1.00 95.06 107 PHE A O 1
ATOM 896 N N . VAL A 1 108 ? 52.364 14.562 -71.327 1.00 95.75 108 VAL A N 1
ATOM 897 C CA . VAL A 1 108 ? 51.429 15.439 -70.602 1.00 95.75 108 VAL A CA 1
ATOM 898 C C . VAL A 1 108 ? 50.078 14.751 -70.410 1.00 95.75 108 VAL A C 1
ATOM 900 O O . VAL A 1 108 ? 49.551 14.760 -69.299 1.00 95.75 108 VAL A O 1
ATOM 903 N N . ASP A 1 109 ? 49.558 14.084 -71.439 1.00 95.69 109 ASP A N 1
ATOM 904 C CA . ASP A 1 109 ? 48.293 13.349 -71.375 1.00 95.69 109 ASP A CA 1
ATOM 905 C C . ASP A 1 109 ? 48.354 12.231 -70.320 1.00 95.69 109 ASP A C 1
ATOM 907 O O . ASP A 1 109 ? 47.418 12.059 -69.537 1.00 95.69 109 ASP A O 1
ATOM 911 N N . SER A 1 110 ? 49.478 11.509 -70.226 1.00 93.50 110 SER A N 1
ATOM 912 C CA . SER A 1 110 ? 49.674 10.477 -69.196 1.00 93.50 110 SER A CA 1
ATOM 913 C C . SER A 1 110 ? 49.751 11.049 -67.770 1.00 93.50 110 SER A C 1
ATOM 915 O O . SER A 1 110 ? 49.205 10.449 -66.842 1.00 93.50 110 SER A O 1
ATOM 917 N N . GLN A 1 111 ? 50.342 12.237 -67.584 1.00 94.00 111 GLN A N 1
ATOM 918 C CA . GLN A 1 111 ? 50.328 12.938 -66.294 1.00 94.00 111 GLN A CA 1
ATOM 919 C C . GLN A 1 111 ? 48.924 13.410 -65.907 1.00 94.00 111 GLN A C 1
ATOM 921 O O . GLN A 1 111 ? 48.537 13.292 -64.746 1.00 94.00 111 GLN A O 1
ATOM 926 N N . VAL A 1 112 ? 48.138 13.901 -66.871 1.00 95.62 112 VAL A N 1
ATOM 927 C CA . VAL A 1 112 ? 46.736 14.277 -66.641 1.00 95.62 112 VAL A CA 1
ATOM 928 C C . VAL A 1 112 ? 45.916 13.056 -66.218 1.00 95.62 112 VAL A C 1
ATOM 930 O O . VAL A 1 112 ? 45.157 13.140 -65.255 1.00 95.62 112 VAL A O 1
ATOM 933 N N . GLN A 1 113 ? 46.110 11.900 -66.864 1.00 95.12 113 GLN A N 1
ATOM 934 C CA . GLN A 1 113 ? 45.463 10.647 -66.451 1.00 95.12 113 GLN A CA 1
ATOM 935 C C . GLN A 1 113 ? 45.872 10.214 -65.039 1.00 95.12 113 GLN A C 1
ATOM 937 O O . GLN A 1 113 ? 45.033 9.735 -64.277 1.00 95.12 113 GLN A O 1
ATOM 942 N N . LEU A 1 114 ? 47.148 10.378 -64.675 1.00 94.75 114 LEU A N 1
ATOM 943 C CA . LEU A 1 114 ? 47.624 10.067 -63.329 1.00 94.75 114 LEU A CA 1
ATOM 944 C C . LEU A 1 114 ? 46.961 10.975 -62.281 1.00 94.75 114 LEU A C 1
ATOM 946 O O . LEU A 1 114 ? 46.459 10.474 -61.274 1.00 94.75 114 LEU A O 1
ATOM 950 N N . ALA A 1 115 ? 46.899 12.282 -62.544 1.00 96.00 115 ALA A N 1
ATOM 951 C CA . ALA A 1 115 ? 46.257 13.261 -61.669 1.00 96.00 115 ALA A CA 1
ATOM 952 C C . ALA A 1 115 ? 44.739 13.025 -61.517 1.00 96.00 115 ALA A C 1
ATOM 954 O O . ALA A 1 115 ? 44.196 13.172 -60.419 1.00 96.00 115 ALA A O 1
ATOM 955 N N . ASP A 1 116 ? 44.052 12.612 -62.588 1.00 96.69 116 ASP A N 1
ATOM 956 C CA . ASP A 1 116 ? 42.638 12.206 -62.541 1.00 96.69 116 ASP A CA 1
ATOM 957 C C . ASP A 1 116 ? 42.435 10.982 -61.630 1.00 96.69 116 ASP A C 1
ATOM 959 O O . ASP A 1 116 ? 41.579 10.997 -60.745 1.00 96.69 116 ASP A O 1
ATOM 963 N N . ILE A 1 117 ? 43.282 9.951 -61.752 1.00 96.38 117 ILE A N 1
ATOM 964 C CA . ILE A 1 117 ? 43.224 8.771 -60.872 1.00 96.38 117 ILE A CA 1
ATOM 965 C C . ILE A 1 117 ? 43.478 9.158 -59.407 1.00 96.38 117 ILE A C 1
ATOM 967 O O . ILE A 1 117 ? 42.803 8.652 -58.509 1.00 96.38 117 ILE A O 1
ATOM 971 N N . GLU A 1 118 ? 44.429 10.055 -59.137 1.00 95.06 118 GLU A N 1
ATOM 972 C CA . GLU A 1 118 ? 44.687 10.554 -57.780 1.00 95.06 118 GLU A CA 1
ATOM 973 C C . GLU A 1 118 ? 43.505 11.342 -57.209 1.00 95.06 118 GLU A C 1
ATOM 975 O O . GLU A 1 118 ? 43.167 11.182 -56.034 1.00 95.06 118 GLU A O 1
ATOM 980 N N . THR A 1 119 ? 42.834 12.131 -58.047 1.00 97.06 119 THR A N 1
ATOM 981 C CA . THR A 1 119 ? 41.616 12.859 -57.675 1.00 97.06 119 THR A CA 1
ATOM 982 C C . THR A 1 119 ? 40.488 11.887 -57.336 1.00 97.06 119 THR A C 1
ATOM 984 O O . THR A 1 119 ? 39.896 12.000 -56.265 1.00 97.06 119 THR A O 1
ATOM 987 N N . GLN A 1 120 ? 40.266 10.859 -58.161 1.00 97.00 120 GLN A N 1
ATOM 988 C CA . GLN A 1 120 ? 39.270 9.811 -57.903 1.00 97.00 120 GLN A CA 1
ATOM 989 C C . GLN A 1 120 ? 39.568 9.024 -56.618 1.00 97.00 120 GLN A C 1
ATOM 991 O O . GLN A 1 120 ? 38.655 8.702 -55.858 1.00 97.00 120 GLN A O 1
ATOM 996 N N . LEU A 1 121 ? 40.841 8.728 -56.332 1.00 95.62 121 LEU A N 1
ATOM 997 C CA . LEU A 1 121 ? 41.240 8.100 -55.067 1.00 95.62 121 LEU A CA 1
ATOM 998 C C . LEU A 1 121 ? 40.913 8.999 -53.867 1.00 95.62 121 LEU A C 1
ATOM 1000 O O . LEU A 1 121 ? 40.364 8.516 -52.878 1.00 95.62 121 LEU A O 1
ATOM 1004 N N . LYS A 1 122 ? 41.179 10.305 -53.975 1.00 95.44 122 LYS A N 1
ATOM 1005 C CA . LYS A 1 122 ? 40.850 11.283 -52.932 1.00 95.44 122 LYS A CA 1
ATOM 1006 C C . LYS A 1 122 ? 39.338 11.443 -52.742 1.00 95.44 122 LYS A C 1
ATOM 1008 O O . LYS A 1 122 ? 38.872 11.575 -51.614 1.00 95.44 122 LYS A O 1
ATOM 1013 N N . GLU A 1 123 ? 38.555 11.387 -53.817 1.00 95.56 123 GLU A N 1
ATOM 1014 C CA . GLU A 1 123 ? 37.091 11.362 -53.740 1.00 95.56 123 GLU A CA 1
ATOM 1015 C C . GLU A 1 123 ? 36.579 10.119 -53.000 1.00 95.56 123 GLU A C 1
ATOM 1017 O O . GLU A 1 123 ? 35.671 10.235 -52.176 1.00 95.56 123 GLU A O 1
ATOM 1022 N N . LEU A 1 124 ? 37.183 8.944 -53.222 1.00 95.50 124 LEU A N 1
ATOM 1023 C CA . LEU A 1 124 ? 36.850 7.735 -52.460 1.00 95.50 124 LEU A CA 1
ATOM 1024 C C . LEU A 1 124 ? 37.173 7.878 -50.963 1.00 95.50 124 LEU A C 1
ATOM 1026 O O . LEU A 1 124 ? 36.405 7.383 -50.139 1.00 95.50 124 LEU A O 1
ATOM 1030 N N . ASP A 1 125 ? 38.257 8.567 -50.591 1.00 94.31 125 ASP A N 1
ATOM 1031 C CA . ASP A 1 125 ? 38.583 8.855 -49.183 1.00 94.31 125 ASP A CA 1
ATOM 1032 C C . ASP A 1 125 ? 37.520 9.749 -48.524 1.00 94.31 125 ASP A C 1
ATOM 1034 O O . ASP A 1 125 ? 37.093 9.505 -47.389 1.00 94.31 125 ASP A O 1
ATOM 1038 N N . VAL A 1 126 ? 37.041 10.765 -49.251 1.00 95.75 126 VAL A N 1
ATOM 1039 C CA . VAL A 1 126 ? 35.938 11.627 -48.799 1.00 95.75 126 VAL A CA 1
ATOM 1040 C C . VAL A 1 126 ? 34.641 10.823 -48.666 1.00 95.75 126 VAL A C 1
ATOM 1042 O O . VAL A 1 126 ? 33.948 10.950 -47.657 1.00 95.75 126 VAL A O 1
ATOM 1045 N N . GLN A 1 127 ? 34.327 9.952 -49.632 1.00 94.44 127 GLN A N 1
ATOM 1046 C CA . GLN A 1 127 ? 33.162 9.061 -49.559 1.00 94.44 127 GLN A CA 1
ATOM 1047 C C . GLN A 1 127 ? 33.231 8.120 -48.352 1.00 94.44 127 GLN A C 1
ATOM 1049 O O . GLN A 1 127 ? 32.235 7.965 -47.646 1.00 94.44 127 GLN A O 1
ATOM 1054 N N . GLN A 1 128 ? 34.401 7.535 -48.079 1.00 93.56 128 GLN A N 1
ATOM 1055 C CA . GLN A 1 128 ? 34.618 6.689 -46.906 1.00 93.56 128 GLN A CA 1
ATOM 1056 C C . GLN A 1 128 ? 34.386 7.473 -45.609 1.00 93.56 128 GLN A C 1
ATOM 1058 O O . GLN A 1 128 ? 33.619 7.034 -44.758 1.00 93.56 128 GLN A O 1
ATOM 1063 N N . THR A 1 129 ? 34.968 8.669 -45.499 1.00 94.75 129 THR A N 1
ATOM 1064 C CA . THR A 1 129 ? 34.819 9.540 -44.321 1.00 94.75 129 THR A CA 1
ATOM 1065 C C . THR A 1 129 ? 33.358 9.927 -44.074 1.00 94.75 129 THR A C 1
ATOM 1067 O O . THR A 1 129 ? 32.897 9.929 -42.931 1.00 94.75 129 THR A O 1
ATOM 1070 N N . ASN A 1 130 ? 32.610 10.244 -45.134 1.00 93.69 130 ASN A N 1
ATOM 1071 C CA . ASN A 1 130 ? 31.185 10.555 -45.029 1.00 93.69 130 ASN A CA 1
ATOM 1072 C C . ASN A 1 130 ? 30.378 9.332 -44.574 1.00 93.69 130 ASN A C 1
ATOM 1074 O O . ASN A 1 130 ? 29.569 9.453 -43.657 1.00 93.69 130 ASN A O 1
ATOM 1078 N N . SER A 1 131 ? 30.652 8.155 -45.144 1.00 93.00 131 SER A N 1
ATOM 1079 C CA . SER A 1 131 ? 29.996 6.905 -44.741 1.00 93.00 131 SER A CA 1
ATOM 1080 C C . SER A 1 131 ? 30.290 6.539 -43.281 1.00 93.00 131 SER A C 1
ATOM 1082 O O . SER A 1 131 ? 29.383 6.135 -42.554 1.00 93.00 131 SER A O 1
ATOM 1084 N N . ASP A 1 132 ? 31.528 6.729 -42.821 1.00 92.94 132 ASP A N 1
ATOM 1085 C CA . ASP A 1 132 ? 31.921 6.485 -41.430 1.00 92.94 132 ASP A CA 1
ATOM 1086 C C . ASP A 1 132 ? 31.234 7.465 -40.473 1.00 92.94 132 ASP A C 1
ATOM 1088 O O . ASP A 1 132 ? 30.753 7.070 -39.410 1.00 92.94 132 ASP A O 1
ATOM 1092 N N . ARG A 1 133 ? 31.119 8.742 -40.859 1.00 94.19 133 ARG A N 1
ATOM 1093 C CA . ARG A 1 133 ? 30.384 9.746 -40.080 1.00 94.19 133 ARG A CA 1
ATOM 1094 C C . ARG A 1 133 ? 28.903 9.388 -39.951 1.00 94.19 133 ARG A C 1
ATOM 1096 O O . ARG A 1 133 ? 28.367 9.469 -38.848 1.00 94.19 133 ARG A O 1
ATOM 1103 N N . GLU A 1 134 ? 28.250 9.001 -41.045 1.00 90.81 134 GLU A N 1
ATOM 1104 C CA . GLU A 1 134 ? 26.848 8.557 -41.031 1.00 90.81 134 GLU A CA 1
ATOM 1105 C C . GLU A 1 134 ? 26.661 7.326 -40.137 1.00 90.81 134 GLU A C 1
ATOM 1107 O O . GLU A 1 134 ? 25.728 7.270 -39.336 1.00 90.81 134 GLU A O 1
ATOM 1112 N N . TYR A 1 135 ? 27.588 6.368 -40.205 1.00 91.44 135 TYR A N 1
ATOM 1113 C CA . TYR A 1 135 ? 27.569 5.190 -39.344 1.00 91.44 135 TYR A CA 1
ATOM 1114 C C . TYR A 1 135 ? 27.685 5.552 -37.859 1.00 91.44 135 TYR A C 1
ATOM 1116 O O . TYR A 1 135 ? 26.875 5.087 -37.057 1.00 91.44 135 TYR A O 1
ATOM 1124 N N . LEU A 1 136 ? 28.624 6.431 -37.490 1.00 91.62 136 LEU A N 1
ATOM 1125 C CA . LEU A 1 136 ? 28.765 6.914 -36.113 1.00 91.62 136 LEU A CA 1
ATOM 1126 C C . LEU A 1 136 ? 27.498 7.627 -35.621 1.00 91.62 136 LEU A C 1
ATOM 1128 O O . LEU A 1 136 ? 27.069 7.392 -34.494 1.00 91.62 136 LEU A O 1
ATOM 1132 N N . GLN A 1 137 ? 26.863 8.445 -36.465 1.00 92.38 137 GLN A N 1
ATOM 1133 C CA . GLN A 1 137 ? 25.589 9.093 -36.131 1.00 92.38 137 GLN A CA 1
ATOM 1134 C C . GLN A 1 137 ? 24.453 8.082 -35.925 1.00 92.38 137 GLN A C 1
ATOM 1136 O O . GLN A 1 137 ? 23.603 8.266 -35.053 1.00 92.38 137 GLN A O 1
ATOM 1141 N N . ASN A 1 138 ? 24.414 7.007 -36.711 1.00 90.62 138 ASN A N 1
ATOM 1142 C CA . ASN A 1 138 ? 23.409 5.963 -36.530 1.00 90.62 138 ASN A CA 1
ATOM 1143 C C . ASN A 1 138 ? 23.685 5.125 -35.275 1.00 90.62 138 ASN A C 1
ATOM 1145 O O . ASN A 1 138 ? 22.741 4.778 -34.570 1.00 90.62 138 ASN A O 1
ATOM 1149 N N . LEU A 1 139 ? 24.952 4.880 -34.922 1.00 89.88 139 LEU A N 1
ATOM 1150 C CA . LEU A 1 139 ? 25.309 4.252 -33.646 1.00 89.88 139 LEU A CA 1
ATOM 1151 C C . LEU A 1 139 ? 24.840 5.084 -32.449 1.00 89.88 139 LEU A C 1
ATOM 1153 O O . LEU A 1 139 ? 24.179 4.543 -31.565 1.00 89.88 139 LEU A O 1
ATOM 1157 N N . THR A 1 140 ? 25.082 6.400 -32.450 1.00 92.62 140 THR A N 1
ATOM 1158 C CA . THR A 1 140 ? 24.605 7.267 -31.359 1.00 92.62 140 THR A CA 1
ATOM 1159 C C . THR A 1 140 ? 23.081 7.251 -31.249 1.00 92.62 140 THR A C 1
ATOM 1161 O O . THR A 1 140 ? 22.549 7.169 -30.144 1.00 92.62 140 THR A O 1
ATOM 1164 N N . LYS A 1 141 ? 22.355 7.237 -32.379 1.00 91.06 141 LYS A N 1
ATOM 1165 C CA . LYS A 1 141 ? 20.889 7.083 -32.373 1.00 91.06 141 LYS A CA 1
ATOM 1166 C C . LYS A 1 141 ? 20.458 5.738 -31.786 1.00 91.06 141 LYS A C 1
ATOM 1168 O O . LYS A 1 141 ? 19.511 5.693 -31.006 1.00 91.06 141 LYS A O 1
ATOM 1173 N N . ILE A 1 142 ? 21.123 4.638 -32.145 1.00 91.38 142 ILE A N 1
ATOM 1174 C CA . ILE A 1 142 ? 20.818 3.305 -31.601 1.00 91.38 142 ILE A CA 1
ATOM 1175 C C . ILE A 1 142 ? 21.015 3.289 -30.082 1.00 91.38 142 ILE A C 1
ATOM 1177 O O . ILE A 1 142 ? 20.167 2.747 -29.366 1.00 91.38 142 ILE A O 1
ATOM 1181 N N . ASP A 1 143 ? 22.080 3.909 -29.579 1.00 91.75 143 ASP A N 1
ATOM 1182 C CA . ASP A 1 143 ? 22.342 4.015 -28.143 1.00 91.75 143 ASP A CA 1
ATOM 1183 C C . ASP A 1 143 ? 21.270 4.851 -27.433 1.00 91.75 143 ASP A C 1
ATOM 1185 O O . ASP A 1 143 ? 20.719 4.424 -26.415 1.00 91.75 143 ASP A O 1
ATOM 1189 N N . GLU A 1 144 ? 20.890 6.003 -27.994 1.00 92.75 144 GLU A N 1
ATOM 1190 C CA . GLU A 1 144 ? 19.796 6.836 -27.481 1.00 92.75 144 GLU A CA 1
ATOM 1191 C C . GLU A 1 144 ? 18.463 6.074 -27.433 1.00 92.75 144 GLU A C 1
ATOM 1193 O O . GLU A 1 144 ? 17.764 6.089 -26.413 1.00 92.75 144 GLU A O 1
ATOM 1198 N N . LEU A 1 145 ? 18.121 5.353 -28.505 1.00 91.88 145 LEU A N 1
ATOM 1199 C CA . LEU A 1 145 ? 16.922 4.517 -28.574 1.00 91.88 145 LEU A CA 1
ATOM 1200 C C . LEU A 1 145 ? 16.976 3.374 -27.550 1.00 91.88 145 LEU A C 1
ATOM 1202 O O . LEU A 1 145 ? 15.974 3.077 -26.895 1.00 91.88 145 LEU A O 1
ATOM 1206 N N . THR A 1 146 ? 18.142 2.759 -27.355 1.00 91.19 146 THR A N 1
ATOM 1207 C CA . THR A 1 146 ? 18.346 1.685 -26.372 1.00 91.19 146 THR A CA 1
ATOM 1208 C C . THR A 1 146 ? 18.184 2.199 -24.943 1.00 91.19 146 THR A C 1
ATOM 1210 O O . THR A 1 146 ? 17.493 1.571 -24.133 1.00 91.19 146 THR A O 1
ATOM 1213 N N . ASN A 1 147 ? 18.743 3.372 -24.645 1.00 93.00 147 ASN A N 1
ATOM 1214 C CA . ASN A 1 147 ? 18.583 4.045 -23.360 1.00 93.00 147 ASN A CA 1
ATOM 1215 C C . ASN A 1 147 ? 17.118 4.409 -23.103 1.00 93.00 147 ASN A C 1
ATOM 1217 O O . ASN A 1 147 ? 16.585 4.119 -22.029 1.00 93.00 147 ASN A O 1
ATOM 1221 N N . ARG A 1 148 ? 16.423 4.951 -24.108 1.00 92.12 148 ARG A N 1
ATOM 1222 C CA . ARG A 1 148 ? 14.992 5.265 -24.014 1.00 92.12 148 ARG A CA 1
ATOM 1223 C C . ARG A 1 148 ? 14.143 4.014 -23.782 1.00 92.12 148 ARG A C 1
ATOM 1225 O O . ARG A 1 148 ? 13.190 4.053 -23.006 1.00 92.12 148 ARG A O 1
ATOM 1232 N N . ARG A 1 149 ? 14.519 2.875 -24.373 1.00 91.19 149 ARG A N 1
ATOM 1233 C CA . ARG A 1 149 ? 13.860 1.579 -24.138 1.00 91.19 149 ARG A CA 1
ATOM 1234 C C . ARG A 1 149 ? 14.017 1.135 -22.686 1.00 91.19 149 ARG A C 1
ATOM 1236 O O . ARG A 1 149 ? 13.056 0.672 -22.074 1.00 91.19 149 ARG A O 1
ATOM 1243 N N . GLN A 1 150 ? 15.217 1.288 -22.130 1.00 90.75 150 GLN A N 1
ATOM 1244 C CA . GLN A 1 150 ? 15.486 0.958 -20.734 1.00 90.75 150 GLN A CA 1
ATOM 1245 C C . GLN A 1 150 ? 14.718 1.883 -19.778 1.00 90.75 150 GLN A C 1
ATOM 1247 O O . GLN A 1 150 ? 14.148 1.402 -18.800 1.00 90.75 150 GLN A O 1
ATOM 1252 N N . GLN A 1 151 ? 14.632 3.180 -20.082 1.00 91.25 151 GLN A N 1
ATOM 1253 C CA . GLN A 1 151 ? 13.826 4.134 -19.313 1.00 91.25 151 GLN A CA 1
ATOM 1254 C C . GLN A 1 151 ? 12.340 3.759 -19.313 1.00 91.25 151 GLN A C 1
ATOM 1256 O O . GLN A 1 151 ? 11.749 3.682 -18.239 1.00 91.25 151 GLN A O 1
ATOM 1261 N N . LEU A 1 152 ? 11.759 3.420 -20.471 1.00 91.00 152 LEU A N 1
ATOM 1262 C CA . LEU A 1 152 ? 10.366 2.955 -20.550 1.00 91.00 152 LEU A CA 1
ATOM 1263 C C . LEU A 1 152 ? 10.129 1.685 -19.714 1.00 91.00 152 LEU A C 1
ATOM 1265 O O . LEU A 1 152 ? 9.085 1.539 -19.077 1.00 91.00 152 LEU A O 1
ATOM 1269 N N . LYS A 1 153 ? 11.102 0.765 -19.667 1.00 90.25 153 LYS A N 1
ATOM 1270 C CA . LYS A 1 153 ? 11.030 -0.432 -18.810 1.00 90.25 153 LYS A CA 1
ATOM 1271 C C . LYS A 1 153 ? 11.020 -0.070 -17.320 1.00 90.25 153 LYS A C 1
ATOM 1273 O O . LYS A 1 153 ? 10.251 -0.655 -16.552 1.00 90.25 153 LYS A O 1
ATOM 1278 N N . ILE A 1 154 ? 11.852 0.887 -16.909 1.00 91.94 154 ILE A N 1
ATOM 1279 C CA . ILE A 1 154 ? 11.875 1.405 -15.533 1.00 91.94 154 ILE A CA 1
ATOM 1280 C C . ILE A 1 154 ? 10.545 2.093 -15.204 1.00 91.94 154 ILE A C 1
ATOM 1282 O O . ILE A 1 154 ? 9.964 1.808 -14.162 1.00 91.94 154 ILE A O 1
ATOM 1286 N N . GLU A 1 155 ? 10.019 2.923 -16.105 1.00 90.50 155 GLU A N 1
ATOM 1287 C CA . GLU A 1 155 ? 8.735 3.620 -15.946 1.00 90.50 155 GLU A CA 1
ATOM 1288 C C . GLU A 1 155 ? 7.562 2.637 -15.797 1.00 90.50 155 GLU A C 1
ATOM 1290 O O . GLU A 1 155 ? 6.730 2.785 -14.901 1.00 90.50 155 GLU A O 1
ATOM 1295 N N . THR A 1 156 ? 7.557 1.563 -16.594 1.00 87.62 156 THR A N 1
ATOM 1296 C CA . THR A 1 156 ? 6.585 0.462 -16.478 1.00 87.62 156 THR A CA 1
ATOM 1297 C C . THR A 1 156 ? 6.676 -0.214 -15.106 1.00 87.62 156 THR A C 1
ATOM 1299 O O . THR A 1 156 ? 5.665 -0.462 -14.454 1.00 87.62 156 THR A O 1
ATOM 1302 N N . THR A 1 157 ? 7.898 -0.477 -14.634 1.00 90.19 157 THR A N 1
ATOM 1303 C CA . THR A 1 157 ? 8.141 -1.114 -13.328 1.00 90.19 157 THR A CA 1
ATOM 1304 C C . THR A 1 157 ? 7.726 -0.208 -12.166 1.00 90.19 157 THR A C 1
ATOM 1306 O O . THR A 1 157 ? 7.165 -0.685 -11.182 1.00 90.19 157 THR A O 1
ATOM 1309 N N . ASN A 1 158 ? 7.983 1.098 -12.268 1.00 90.31 158 ASN A N 1
ATOM 1310 C CA . ASN A 1 158 ? 7.578 2.078 -11.262 1.00 90.31 158 ASN A CA 1
ATOM 1311 C C . ASN A 1 158 ? 6.054 2.204 -11.202 1.00 90.31 158 ASN A C 1
ATOM 1313 O O . ASN A 1 158 ? 5.496 2.101 -10.119 1.00 90.31 158 ASN A O 1
ATOM 1317 N N . THR A 1 159 ? 5.386 2.293 -12.357 1.00 86.94 159 THR A N 1
ATOM 1318 C CA . THR A 1 159 ? 3.915 2.303 -12.444 1.00 86.94 159 THR A CA 1
ATOM 1319 C C . THR A 1 159 ? 3.305 1.079 -11.753 1.00 86.94 159 THR A C 1
ATOM 1321 O O . THR A 1 159 ? 2.322 1.193 -11.020 1.00 86.94 159 THR A O 1
ATOM 1324 N N . GLU A 1 160 ? 3.908 -0.098 -11.941 1.00 86.69 160 GLU A N 1
ATOM 1325 C CA . GLU A 1 160 ? 3.469 -1.324 -11.273 1.00 86.69 160 GLU A CA 1
ATOM 1326 C C . GLU A 1 160 ? 3.705 -1.285 -9.757 1.00 86.69 160 GLU A C 1
ATOM 1328 O O . GLU A 1 160 ? 2.824 -1.649 -8.977 1.00 86.69 160 GLU A O 1
ATOM 1333 N N . ARG A 1 161 ? 4.880 -0.811 -9.322 1.00 87.94 161 ARG A N 1
ATOM 1334 C CA . ARG A 1 161 ? 5.208 -0.659 -7.898 1.00 87.94 161 ARG A CA 1
ATOM 1335 C C . ARG A 1 161 ? 4.236 0.295 -7.203 1.00 87.94 161 ARG A C 1
ATOM 1337 O O . ARG A 1 161 ? 3.734 -0.041 -6.131 1.00 87.94 161 ARG A O 1
ATOM 1344 N N . ASP A 1 162 ? 3.960 1.442 -7.810 1.00 86.44 162 ASP A N 1
ATOM 1345 C CA . ASP A 1 162 ? 3.062 2.463 -7.267 1.00 86.44 162 ASP A CA 1
ATOM 1346 C C . ASP A 1 162 ? 1.632 1.920 -7.145 1.00 86.44 162 ASP A C 1
ATOM 1348 O O . ASP A 1 162 ? 0.948 2.150 -6.146 1.00 86.44 162 ASP A O 1
ATOM 1352 N N . TYR A 1 163 ? 1.195 1.112 -8.116 1.00 85.56 163 TYR A N 1
ATOM 1353 C CA . TYR A 1 163 ? -0.082 0.409 -8.035 1.00 85.56 163 TYR A CA 1
ATOM 1354 C C . TYR A 1 163 ? -0.134 -0.586 -6.871 1.00 85.56 163 TYR A C 1
ATOM 1356 O O . TYR A 1 163 ? -1.102 -0.576 -6.111 1.00 85.56 163 TYR A O 1
ATOM 1364 N N . LEU A 1 164 ? 0.900 -1.413 -6.686 1.00 86.81 164 LEU A N 1
ATOM 1365 C CA . LEU A 1 164 ? 0.962 -2.358 -5.565 1.00 86.81 164 LEU A CA 1
ATOM 1366 C C . LEU A 1 164 ? 0.945 -1.639 -4.209 1.00 86.81 164 LEU A C 1
ATOM 1368 O O . LEU A 1 164 ? 0.251 -2.073 -3.290 1.00 86.81 164 LEU A O 1
ATOM 1372 N N . GLN A 1 165 ? 1.660 -0.518 -4.087 1.00 87.69 165 GLN A N 1
ATOM 1373 C CA . GLN A 1 165 ? 1.611 0.321 -2.888 1.00 87.69 165 GLN A CA 1
ATOM 1374 C C . GLN A 1 165 ? 0.202 0.864 -2.632 1.00 87.69 165 GLN A C 1
ATOM 1376 O O . GLN A 1 165 ? -0.269 0.830 -1.496 1.00 87.69 165 GLN A O 1
ATOM 1381 N N . ASN A 1 166 ? -0.493 1.306 -3.679 1.00 84.88 166 ASN A N 1
ATOM 1382 C CA . ASN A 1 166 ? -1.867 1.785 -3.571 1.00 84.88 166 ASN A CA 1
ATOM 1383 C C . ASN A 1 166 ? -2.836 0.667 -3.140 1.00 84.88 166 ASN A C 1
ATOM 1385 O O . ASN A 1 166 ? -3.644 0.855 -2.238 1.00 84.88 166 ASN A O 1
ATOM 1389 N N . VAL A 1 167 ? -2.700 -0.544 -3.693 1.00 86.50 167 VAL A N 1
ATOM 1390 C CA . VAL A 1 167 ? -3.490 -1.715 -3.265 1.00 86.50 167 VAL A CA 1
ATOM 1391 C C . VAL A 1 167 ? -3.255 -2.048 -1.788 1.00 86.50 167 VAL A C 1
ATOM 1393 O O . VAL A 1 167 ? -4.207 -2.338 -1.061 1.00 86.50 167 VAL A O 1
ATOM 1396 N N . ASN A 1 168 ? -2.009 -1.982 -1.318 1.00 86.44 168 ASN A N 1
ATOM 1397 C CA . ASN A 1 168 ? -1.700 -2.201 0.095 1.00 86.44 168 ASN A CA 1
ATOM 1398 C C . ASN A 1 168 ? -2.349 -1.133 0.983 1.00 86.44 168 ASN A C 1
ATOM 1400 O O . ASN A 1 168 ? -2.984 -1.476 1.980 1.00 86.44 168 ASN A O 1
ATOM 1404 N N . ARG A 1 169 ? -2.283 0.139 0.578 1.00 84.56 169 ARG A N 1
ATOM 1405 C CA . ARG A 1 169 ? -2.930 1.249 1.285 1.00 84.56 169 ARG A CA 1
ATOM 1406 C C . ARG A 1 169 ? -4.455 1.101 1.336 1.00 84.56 169 ARG A C 1
ATOM 1408 O O . ARG A 1 169 ? -5.042 1.262 2.405 1.00 84.56 169 ARG A O 1
ATOM 1415 N N . LEU A 1 170 ? -5.087 0.680 0.240 1.00 86.06 170 LEU A N 1
ATOM 1416 C CA . LEU A 1 170 ? -6.514 0.344 0.203 1.00 86.06 170 LEU A CA 1
ATOM 1417 C C . LEU A 1 170 ? -6.873 -0.754 1.210 1.00 86.06 170 LEU A C 1
ATOM 1419 O O . LEU A 1 170 ? -7.879 -0.650 1.919 1.00 86.06 170 LEU A O 1
ATOM 1423 N N . ASN A 1 171 ? -6.055 -1.806 1.290 1.00 86.00 171 ASN A N 1
ATOM 1424 C CA . ASN A 1 171 ? -6.257 -2.893 2.246 1.00 86.00 171 ASN A CA 1
ATOM 1425 C C . ASN A 1 171 ? -6.106 -2.409 3.696 1.00 86.00 171 ASN A C 1
ATOM 1427 O O . ASN A 1 171 ? -6.925 -2.764 4.543 1.00 86.00 171 ASN A O 1
ATOM 1431 N N . GLU A 1 172 ? -5.124 -1.553 3.983 1.00 86.94 172 GLU A N 1
ATOM 1432 C CA . GLU A 1 172 ? -4.960 -0.924 5.298 1.00 86.94 172 GLU A CA 1
ATOM 1433 C C . GLU A 1 172 ? -6.163 -0.050 5.670 1.00 86.94 172 GLU A C 1
ATOM 1435 O O . GLU A 1 172 ? -6.696 -0.172 6.774 1.00 86.94 172 GLU A O 1
ATOM 1440 N N . ILE A 1 173 ? -6.652 0.793 4.753 1.00 85.62 173 ILE A N 1
ATOM 1441 C CA . ILE A 1 173 ? -7.854 1.615 4.966 1.00 85.62 173 ILE A CA 1
ATOM 1442 C C . ILE A 1 173 ? -9.065 0.722 5.260 1.00 85.62 173 ILE A C 1
ATOM 1444 O O . ILE A 1 173 ? -9.820 0.996 6.198 1.00 85.62 173 ILE A O 1
ATOM 1448 N N . LYS A 1 174 ? -9.242 -0.368 4.504 1.00 85.06 174 LYS A N 1
ATOM 1449 C CA . LYS A 1 174 ? -10.337 -1.326 4.702 1.00 85.06 174 LYS A CA 1
ATOM 1450 C C . LYS A 1 174 ? -10.257 -2.017 6.065 1.00 85.06 174 LYS A C 1
ATOM 1452 O O . LYS A 1 174 ? -11.272 -2.097 6.759 1.00 85.06 174 LYS A O 1
ATOM 1457 N N . ASN A 1 175 ? -9.067 -2.456 6.472 1.00 88.44 175 ASN A N 1
ATOM 1458 C CA . ASN A 1 175 ? -8.837 -3.063 7.784 1.00 88.44 175 ASN A CA 1
ATOM 1459 C C . ASN A 1 175 ? -9.119 -2.066 8.915 1.00 88.44 175 ASN A C 1
ATOM 1461 O O . ASN A 1 175 ? -9.865 -2.386 9.839 1.00 88.44 175 ASN A O 1
ATOM 1465 N N . ASN A 1 176 ? -8.625 -0.831 8.793 1.00 86.69 176 ASN A N 1
ATOM 1466 C CA . ASN A 1 176 ? -8.882 0.241 9.755 1.00 86.69 176 ASN A CA 1
ATOM 1467 C C . ASN A 1 176 ? -10.383 0.547 9.880 1.00 86.69 176 ASN A C 1
ATOM 1469 O O . ASN A 1 176 ? -10.886 0.735 10.986 1.00 86.69 176 ASN A O 1
ATOM 1473 N N . LEU A 1 177 ? -11.128 0.577 8.769 1.00 85.50 177 LEU A N 1
ATOM 1474 C CA . LEU A 1 177 ? -12.584 0.764 8.784 1.00 85.50 177 LEU A CA 1
ATOM 1475 C C . LEU A 1 177 ? -13.310 -0.393 9.483 1.00 85.50 177 LEU A C 1
ATOM 1477 O O . LEU A 1 177 ? -14.263 -0.160 10.234 1.00 85.50 177 LEU A O 1
ATOM 1481 N N . GLN A 1 178 ? -12.866 -1.630 9.257 1.00 86.06 178 GLN A N 1
ATOM 1482 C CA . GLN A 1 178 ? -13.420 -2.808 9.918 1.00 86.06 178 GLN A CA 1
ATOM 1483 C C . GLN A 1 178 ? -13.144 -2.791 11.424 1.00 86.06 178 GLN A C 1
ATOM 1485 O O . GLN A 1 178 ? -14.067 -3.014 12.209 1.00 86.06 178 GLN A O 1
ATOM 1490 N N . GLU A 1 179 ? -11.924 -2.453 11.836 1.00 86.31 179 GLU A N 1
ATOM 1491 C CA . GLU A 1 179 ? -11.573 -2.292 13.246 1.00 86.31 179 GLU A CA 1
ATOM 1492 C C . GLU A 1 179 ? -12.434 -1.208 13.907 1.00 86.31 179 GLU A C 1
ATOM 1494 O O . GLU A 1 179 ? -13.016 -1.430 14.967 1.00 86.31 179 GLU A O 1
ATOM 1499 N N . LEU A 1 180 ? -12.620 -0.065 13.242 1.00 87.31 180 LEU A N 1
ATOM 1500 C CA . LEU A 1 180 ? -13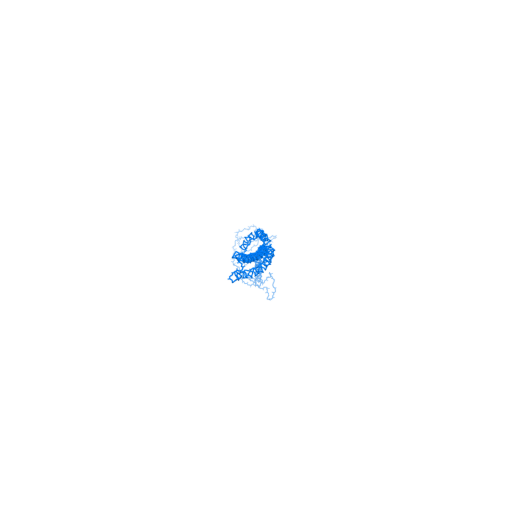.434 1.038 13.757 1.00 87.31 180 LEU A CA 1
ATOM 1501 C C . LEU A 1 180 ? -14.918 0.649 13.894 1.00 87.31 180 LEU A C 1
ATOM 1503 O O . LEU A 1 180 ? -15.603 1.116 14.808 1.00 87.31 180 LEU A O 1
ATOM 1507 N N . LYS A 1 181 ? -15.419 -0.236 13.020 1.00 86.06 181 LYS A N 1
ATOM 1508 C CA . LYS A 1 181 ? -16.760 -0.833 13.131 1.00 86.06 181 LYS A CA 1
ATOM 1509 C C . LYS A 1 181 ? -16.863 -1.757 14.348 1.00 86.06 181 LYS A C 1
ATOM 1511 O O . LYS A 1 181 ? -17.841 -1.652 15.088 1.00 86.06 181 LYS A O 1
ATOM 1516 N N . VAL A 1 182 ? -15.868 -2.618 14.571 1.00 91.06 182 VAL A N 1
ATOM 1517 C CA . VAL A 1 182 ? -15.809 -3.508 15.745 1.00 91.06 182 VAL A CA 1
ATOM 1518 C C . VAL A 1 182 ? -15.719 -2.694 17.035 1.00 91.06 182 VAL A C 1
ATOM 1520 O O . VAL A 1 182 ? -16.514 -2.915 17.943 1.00 91.06 182 VAL A O 1
ATOM 1523 N N . GLN A 1 183 ? -14.832 -1.697 17.095 1.00 87.00 183 GLN A N 1
ATOM 1524 C CA . GLN A 1 183 ? -14.706 -0.803 18.248 1.00 87.00 183 GLN A CA 1
ATOM 1525 C C . GLN A 1 183 ? -16.031 -0.105 18.563 1.00 87.00 183 GLN A C 1
ATOM 1527 O O . GLN A 1 183 ? -16.459 -0.116 19.712 1.00 87.00 183 GLN A O 1
ATOM 1532 N N . LYS A 1 184 ? -16.728 0.435 17.550 1.00 85.56 184 LYS A N 1
ATOM 1533 C CA . LYS A 1 184 ? -18.051 1.048 17.746 1.00 85.56 184 LYS A CA 1
ATOM 1534 C C . LYS A 1 184 ? -19.055 0.054 18.344 1.00 85.56 184 LYS A C 1
ATOM 1536 O O . LYS A 1 184 ? -19.759 0.414 19.281 1.00 85.56 184 LYS A O 1
ATOM 1541 N N . SER A 1 185 ? -19.101 -1.176 17.827 1.00 88.25 185 SER A N 1
ATOM 1542 C CA . SER A 1 185 ? -19.991 -2.227 18.338 1.00 88.25 185 SER A CA 1
ATOM 1543 C C . SER A 1 185 ? -19.665 -2.612 19.783 1.00 88.25 185 SER A C 1
ATOM 1545 O O . SER A 1 185 ? -20.579 -2.830 20.574 1.00 88.25 185 SER A O 1
ATOM 1547 N N . ASN A 1 186 ? -18.380 -2.685 20.138 1.00 88.31 186 ASN A N 1
ATOM 1548 C CA . ASN A 1 186 ? -17.949 -2.967 21.506 1.00 88.31 186 ASN A CA 1
ATOM 1549 C C . ASN A 1 186 ? -18.341 -1.827 22.449 1.00 88.31 186 ASN A C 1
ATOM 1551 O O . ASN A 1 186 ? -18.946 -2.084 23.479 1.00 88.31 186 ASN A O 1
ATOM 1555 N N . THR A 1 187 ? -18.103 -0.569 22.064 1.00 89.75 187 THR A N 1
ATOM 1556 C CA . THR A 1 187 ? -18.523 0.596 22.860 1.00 89.75 187 THR A CA 1
ATOM 1557 C C . THR A 1 187 ? -20.039 0.641 23.060 1.00 89.75 187 THR A C 1
ATOM 1559 O O . THR A 1 187 ? -20.507 0.979 24.143 1.00 89.75 187 THR A O 1
ATOM 1562 N N . GLU A 1 188 ? -20.819 0.291 22.036 1.00 88.50 188 GLU A N 1
ATOM 1563 C CA . GLU A 1 188 ? -22.279 0.208 22.130 1.00 88.50 188 GLU A CA 1
ATOM 1564 C C . GLU A 1 188 ? -22.723 -0.902 23.090 1.00 88.50 188 GLU A C 1
ATOM 1566 O O . GLU A 1 188 ? -23.567 -0.674 23.957 1.00 88.50 188 GLU A O 1
ATOM 1571 N N . ARG A 1 189 ? -22.096 -2.078 23.009 1.00 90.00 189 ARG A N 1
ATOM 1572 C CA . ARG A 1 189 ? -22.321 -3.171 23.959 1.00 90.00 189 ARG A CA 1
ATOM 1573 C C . ARG A 1 189 ? -21.963 -2.764 25.391 1.00 90.00 189 ARG A C 1
ATOM 1575 O O . ARG A 1 189 ? -22.759 -3.008 26.294 1.00 90.00 189 ARG A O 1
ATOM 1582 N N . ASP A 1 190 ? -20.808 -2.141 25.605 1.00 90.69 190 ASP A N 1
ATOM 1583 C CA . ASP A 1 190 ? -20.359 -1.689 26.926 1.00 90.69 190 ASP A CA 1
ATOM 1584 C C . ASP A 1 190 ? -21.306 -0.624 27.499 1.00 90.69 190 ASP A C 1
ATOM 1586 O O . ASP A 1 190 ? -21.632 -0.643 28.687 1.00 90.69 190 ASP A O 1
ATOM 1590 N N . TYR A 1 191 ? -21.810 0.277 26.650 1.00 91.00 191 TYR A N 1
ATOM 1591 C CA . TYR A 1 191 ? -22.825 1.259 27.025 1.00 91.00 191 TYR A CA 1
ATOM 1592 C C . TYR A 1 191 ? -24.126 0.589 27.493 1.00 91.00 191 TYR A C 1
ATOM 1594 O O . TYR A 1 191 ? -24.617 0.915 28.574 1.00 91.00 191 TYR A O 1
ATOM 1602 N N . LEU A 1 192 ? -24.645 -0.390 26.743 1.00 91.38 192 LEU A N 1
ATOM 1603 C CA . LEU A 1 192 ? -25.834 -1.158 27.138 1.00 91.38 192 LEU A CA 1
ATOM 1604 C C . LEU A 1 192 ? -25.612 -1.933 28.445 1.00 91.38 192 LEU A C 1
ATOM 1606 O O . LEU A 1 192 ? -26.483 -1.958 29.311 1.00 91.38 192 LEU A O 1
ATOM 1610 N N . GLN A 1 193 ? -24.431 -2.528 28.631 1.00 92.69 193 GLN A N 1
ATOM 1611 C CA . GLN A 1 193 ? -24.077 -3.192 29.888 1.00 92.69 193 GLN A CA 1
ATOM 1612 C C . GLN A 1 193 ? -24.045 -2.216 31.067 1.00 92.69 193 GLN A C 1
ATOM 1614 O O . GLN A 1 193 ? -24.483 -2.560 32.164 1.00 92.69 193 GLN A O 1
ATOM 1619 N N . ASN A 1 194 ? -23.543 -0.999 30.860 1.00 90.19 194 ASN A N 1
ATOM 1620 C CA . ASN A 1 194 ? -23.540 0.031 31.891 1.00 90.19 194 ASN A CA 1
ATOM 1621 C C . ASN A 1 194 ? -24.953 0.525 32.219 1.00 90.19 194 ASN A C 1
ATOM 1623 O O . ASN A 1 194 ? -25.234 0.750 33.392 1.00 90.19 194 ASN A O 1
ATOM 1627 N N . LEU A 1 195 ? -25.851 0.628 31.234 1.00 91.31 195 LEU A N 1
ATOM 1628 C CA . LEU A 1 195 ? -27.266 0.919 31.489 1.00 91.31 195 LEU A CA 1
ATOM 1629 C C . LEU A 1 195 ? -27.912 -0.156 32.370 1.00 91.31 195 LEU A C 1
ATOM 1631 O O . LEU A 1 195 ? -28.501 0.178 33.394 1.00 91.31 195 LEU A O 1
ATOM 1635 N N . ASN A 1 196 ? -27.701 -1.436 32.054 1.00 92.38 196 ASN A N 1
ATOM 1636 C CA . ASN A 1 196 ? -28.219 -2.528 32.882 1.00 92.38 196 ASN A CA 1
ATOM 1637 C C . ASN A 1 196 ? -27.668 -2.474 34.319 1.00 92.38 196 ASN A C 1
ATOM 1639 O O . ASN A 1 196 ? -28.421 -2.638 35.275 1.00 92.38 196 ASN A O 1
ATOM 1643 N N . LYS A 1 197 ? -26.373 -2.167 34.501 1.00 91.88 197 LYS A N 1
ATOM 1644 C CA . LYS A 1 197 ? -25.784 -1.966 35.841 1.00 91.88 197 LYS A CA 1
ATOM 1645 C C . LYS A 1 197 ? -26.427 -0.798 36.590 1.00 91.88 197 LYS A C 1
ATOM 1647 O O . LYS A 1 197 ? -26.607 -0.885 37.802 1.00 91.88 197 LYS A O 1
ATOM 1652 N N . ILE A 1 198 ? -26.750 0.296 35.898 1.00 92.50 198 ILE A N 1
ATOM 1653 C CA . ILE A 1 198 ? -27.450 1.439 36.500 1.00 92.50 198 ILE A CA 1
ATOM 1654 C C . ILE A 1 198 ? -28.838 1.007 36.986 1.00 92.50 198 ILE A C 1
ATOM 1656 O O . ILE A 1 198 ? -29.204 1.339 38.114 1.00 92.50 198 ILE A O 1
ATOM 1660 N N . ASP A 1 199 ? -29.574 0.226 36.198 1.00 93.12 199 ASP A N 1
ATOM 1661 C CA . ASP A 1 199 ? -30.892 -0.289 36.587 1.00 93.12 199 ASP A CA 1
ATOM 1662 C C . ASP A 1 199 ? -30.815 -1.269 37.770 1.00 93.12 199 ASP A C 1
ATOM 1664 O O . ASP A 1 199 ? -31.622 -1.194 38.704 1.00 93.12 199 ASP A O 1
ATOM 1668 N N . GLU A 1 200 ? -29.801 -2.137 37.802 1.00 92.62 200 GLU A N 1
ATOM 1669 C CA . GLU A 1 200 ? -29.523 -3.007 38.951 1.00 92.62 200 GLU A CA 1
ATOM 1670 C C . GLU A 1 200 ? -29.222 -2.196 40.218 1.00 92.62 200 GLU A C 1
ATOM 1672 O O . GLU A 1 200 ? -29.762 -2.482 41.289 1.00 92.62 200 GLU A O 1
ATOM 1677 N N . ILE A 1 201 ? -28.377 -1.163 40.115 1.00 92.31 201 ILE A N 1
ATOM 1678 C CA . ILE A 1 201 ? -28.057 -0.272 41.238 1.00 92.31 201 ILE A CA 1
ATOM 1679 C C . ILE A 1 201 ? -29.312 0.468 41.705 1.00 92.31 201 ILE A C 1
ATOM 1681 O O . ILE A 1 201 ? -29.557 0.554 42.907 1.00 92.31 201 ILE A O 1
ATOM 1685 N N . LYS A 1 202 ? -30.140 0.959 40.781 1.00 92.88 202 LYS A N 1
ATOM 1686 C CA . LYS A 1 202 ? -31.404 1.629 41.102 1.00 92.88 202 LYS A CA 1
ATOM 1687 C C . LYS A 1 202 ? -32.353 0.703 41.864 1.00 92.88 202 LYS A C 1
ATOM 1689 O O . LYS A 1 202 ? -32.927 1.112 42.869 1.00 92.88 202 LYS A O 1
ATOM 1694 N N . THR A 1 203 ? -32.455 -0.554 41.438 1.00 95.31 203 THR A N 1
ATOM 1695 C CA . THR A 1 203 ? -33.255 -1.578 42.126 1.00 95.31 203 THR A CA 1
ATOM 1696 C C . THR A 1 203 ? -32.715 -1.855 43.532 1.00 95.31 203 THR A C 1
ATOM 1698 O O . THR A 1 203 ? -33.488 -1.893 44.486 1.00 95.31 203 THR A O 1
ATOM 1701 N N . LYS A 1 204 ? -31.387 -1.9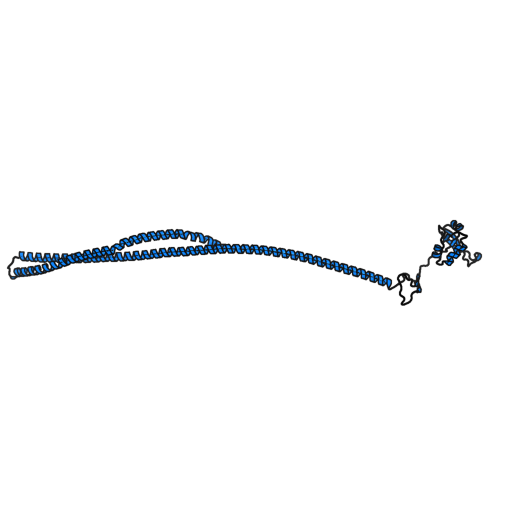59 43.697 1.00 94.56 204 LYS A N 1
ATOM 1702 C CA . LYS A 1 204 ? -30.751 -2.105 45.021 1.00 94.56 204 LYS A CA 1
ATOM 1703 C C . LYS A 1 204 ? -31.030 -0.913 45.937 1.00 94.56 204 LYS A C 1
ATOM 1705 O O . LYS A 1 204 ? -31.248 -1.106 47.127 1.00 94.56 204 LYS A O 1
ATOM 1710 N N . ILE A 1 205 ? -31.042 0.308 45.400 1.00 93.75 205 ILE A N 1
ATOM 1711 C CA . ILE A 1 205 ? -31.385 1.512 46.168 1.00 93.75 205 ILE A CA 1
ATOM 1712 C C . ILE A 1 205 ? -32.832 1.436 46.677 1.00 93.75 205 ILE A C 1
ATOM 1714 O O . ILE A 1 205 ? -33.073 1.731 47.845 1.00 93.75 205 ILE A O 1
ATOM 1718 N N . GLU A 1 206 ? -33.787 1.031 45.838 1.00 93.25 206 GLU A N 1
ATOM 1719 C CA . GLU A 1 206 ? -35.191 0.873 46.251 1.00 93.25 206 GLU A CA 1
ATOM 1720 C C . GLU A 1 206 ? -35.387 -0.252 47.280 1.00 93.25 206 GLU A C 1
ATOM 1722 O O . GLU A 1 206 ? -36.142 -0.088 48.244 1.00 93.25 206 GLU A O 1
ATOM 1727 N N . ASP A 1 207 ? -34.662 -1.365 47.144 1.00 94.38 207 ASP A N 1
ATOM 1728 C CA . ASP A 1 207 ? -34.685 -2.437 48.143 1.00 94.38 207 ASP A CA 1
ATOM 1729 C C . ASP A 1 207 ? -34.132 -1.956 49.494 1.00 94.38 207 ASP A C 1
ATOM 1731 O O . ASP A 1 207 ? -34.792 -2.111 50.520 1.00 94.38 207 ASP A O 1
ATOM 1735 N N . ILE A 1 208 ? -32.988 -1.258 49.503 1.00 95.44 208 ILE A N 1
ATOM 1736 C CA . ILE A 1 208 ? -32.411 -0.670 50.725 1.00 95.44 208 ILE A CA 1
ATOM 1737 C C . ILE A 1 208 ? -33.379 0.331 51.373 1.00 95.44 208 ILE A C 1
ATOM 1739 O O . ILE A 1 208 ? -33.542 0.316 52.593 1.00 95.44 208 ILE A O 1
ATOM 1743 N N . LYS A 1 209 ? -34.065 1.176 50.590 1.00 94.50 209 LYS A N 1
ATOM 1744 C CA . LYS A 1 209 ? -35.101 2.080 51.124 1.00 94.50 209 LYS A CA 1
ATOM 1745 C C . LYS A 1 209 ? -36.234 1.300 51.789 1.00 94.50 209 LYS A C 1
ATOM 1747 O O . LYS A 1 209 ? -36.656 1.649 52.889 1.00 94.50 209 LYS A O 1
ATOM 1752 N N . THR A 1 210 ? -36.699 0.230 51.151 1.00 95.50 210 THR A N 1
ATOM 1753 C CA . THR A 1 210 ? -37.755 -0.633 51.695 1.00 95.50 210 THR A CA 1
ATOM 1754 C C . THR A 1 210 ? -37.302 -1.320 52.985 1.00 95.50 210 THR A C 1
ATOM 1756 O O . THR A 1 210 ? -38.059 -1.379 53.954 1.00 95.50 210 THR A O 1
ATOM 1759 N N . GLN A 1 211 ? -36.058 -1.803 53.035 1.00 94.19 211 GLN A N 1
ATOM 1760 C CA . GLN A 1 211 ? -35.459 -2.378 54.240 1.00 94.19 211 GLN A CA 1
ATOM 1761 C C . GLN A 1 211 ? -35.359 -1.349 55.373 1.00 94.19 211 GLN A C 1
ATOM 1763 O O . GLN A 1 211 ? -35.710 -1.670 56.505 1.00 94.19 211 GLN A O 1
ATOM 1768 N N . ALA A 1 212 ? -34.959 -0.108 55.078 1.00 93.88 212 ALA A N 1
ATOM 1769 C CA . ALA A 1 212 ? -34.898 0.966 56.067 1.00 93.88 212 ALA A CA 1
ATOM 1770 C C . ALA A 1 212 ? -36.281 1.285 56.663 1.00 93.88 212 ALA A C 1
ATOM 1772 O O . ALA A 1 212 ? -36.403 1.436 57.877 1.00 93.88 212 ALA A O 1
ATOM 1773 N N . VAL A 1 213 ? -37.335 1.318 55.836 1.00 95.38 213 VAL A N 1
ATOM 1774 C CA . VAL A 1 213 ? -38.721 1.506 56.305 1.00 95.38 213 VAL A CA 1
ATOM 1775 C C . VAL A 1 213 ? -39.171 0.339 57.189 1.00 95.38 213 VAL A C 1
ATOM 1777 O O . VAL A 1 213 ? -39.724 0.569 58.263 1.00 95.38 213 VAL A O 1
ATOM 1780 N N . LYS A 1 214 ? -38.896 -0.909 56.786 1.00 94.81 214 LYS A N 1
ATOM 1781 C CA . LYS A 1 214 ? -39.210 -2.098 57.599 1.00 94.81 214 LYS A CA 1
ATOM 1782 C C . LYS A 1 214 ? -38.483 -2.082 58.942 1.00 94.81 214 LYS A C 1
ATOM 1784 O O . LYS A 1 214 ? -39.093 -2.397 59.958 1.00 94.81 214 LYS A O 1
ATOM 1789 N N . LEU A 1 215 ? -37.204 -1.708 58.956 1.00 95.94 215 LEU A N 1
ATOM 1790 C CA . LEU A 1 215 ? -36.413 -1.613 60.181 1.00 95.94 215 LEU A CA 1
ATOM 1791 C C . LEU A 1 215 ? -36.976 -0.533 61.115 1.00 95.94 215 LEU A C 1
ATOM 1793 O O . LEU A 1 215 ? -37.202 -0.804 62.289 1.00 95.94 215 LEU A O 1
ATOM 1797 N N . ALA A 1 216 ? -37.296 0.650 60.579 1.00 94.62 216 ALA A N 1
ATOM 1798 C CA . ALA A 1 216 ? -37.918 1.726 61.349 1.00 94.62 216 ALA A CA 1
ATOM 1799 C C . ALA A 1 216 ? -39.271 1.304 61.948 1.00 94.62 216 ALA A C 1
ATOM 1801 O O . ALA A 1 216 ? -39.562 1.620 63.102 1.00 94.62 216 ALA A O 1
ATOM 1802 N N . GLN A 1 217 ? -40.081 0.553 61.193 1.00 94.25 217 GLN A N 1
ATOM 1803 C CA . GLN A 1 217 ? -41.330 -0.014 61.698 1.00 94.25 217 GLN A CA 1
ATOM 1804 C C . GLN A 1 217 ? -41.076 -1.022 62.828 1.00 94.25 217 GLN A C 1
ATOM 1806 O O . GLN A 1 217 ? -41.705 -0.924 63.879 1.00 94.25 217 GLN A O 1
ATOM 1811 N N . GLN A 1 218 ? -40.139 -1.956 62.649 1.00 94.75 218 GLN A N 1
ATOM 1812 C CA . GLN A 1 218 ? -39.791 -2.943 63.677 1.00 94.75 218 GLN A CA 1
ATOM 1813 C C . GLN A 1 218 ? -39.274 -2.288 64.962 1.00 94.75 218 GLN A C 1
ATOM 1815 O O . GLN A 1 218 ? -39.625 -2.722 66.058 1.00 94.75 218 GLN A O 1
ATOM 1820 N N . ASP A 1 219 ? -38.447 -1.251 64.849 1.00 95.12 219 ASP A N 1
ATOM 1821 C CA . ASP A 1 219 ? -37.928 -0.523 66.007 1.00 95.12 219 ASP A CA 1
ATOM 1822 C C . ASP A 1 219 ? -39.038 0.248 66.733 1.00 95.12 219 ASP A C 1
ATOM 1824 O O . ASP A 1 219 ? -39.087 0.241 67.966 1.00 95.12 219 ASP A O 1
ATOM 1828 N N . LEU A 1 220 ? -39.981 0.841 65.992 1.00 95.19 220 LEU A N 1
ATOM 1829 C CA . LEU A 1 220 ? -41.165 1.475 66.572 1.00 95.19 220 LEU A CA 1
ATOM 1830 C C . LEU A 1 220 ? -42.053 0.455 67.299 1.00 95.19 220 LEU A C 1
ATOM 1832 O O . LEU A 1 220 ? -42.444 0.692 68.441 1.00 95.19 220 LEU A O 1
ATOM 1836 N N . GLU A 1 221 ? -42.334 -0.693 66.679 1.00 94.88 221 GLU A N 1
ATOM 1837 C CA . GLU A 1 221 ? -43.115 -1.778 67.284 1.00 94.88 221 GLU A CA 1
ATOM 1838 C C . GLU A 1 221 ? -42.453 -2.300 68.565 1.00 94.88 221 GLU A C 1
ATOM 1840 O O . GLU A 1 221 ? -43.122 -2.437 69.590 1.00 94.88 221 GLU A O 1
ATOM 1845 N N . LYS A 1 222 ? -41.130 -2.520 68.552 1.00 95.31 222 LYS A N 1
ATOM 1846 C CA . LYS A 1 222 ? -40.362 -2.902 69.749 1.00 95.31 222 LYS A CA 1
ATOM 1847 C C . LYS A 1 222 ? -40.451 -1.840 70.842 1.00 95.31 222 LYS A C 1
ATOM 1849 O O . LYS A 1 222 ? -40.676 -2.190 71.998 1.00 95.31 222 LYS A O 1
ATOM 1854 N N . SER A 1 223 ? -40.303 -0.563 70.493 1.00 95.31 223 SER A N 1
ATOM 1855 C CA . SER A 1 223 ? -40.393 0.553 71.443 1.00 95.31 223 SER A CA 1
ATOM 1856 C C . SER A 1 223 ? -41.785 0.652 72.082 1.00 95.31 223 SER A C 1
ATOM 1858 O O . SER A 1 223 ? -41.911 0.790 73.303 1.00 95.31 223 SER A O 1
ATOM 1860 N N . ILE A 1 224 ? -42.850 0.491 71.287 1.00 96.25 224 I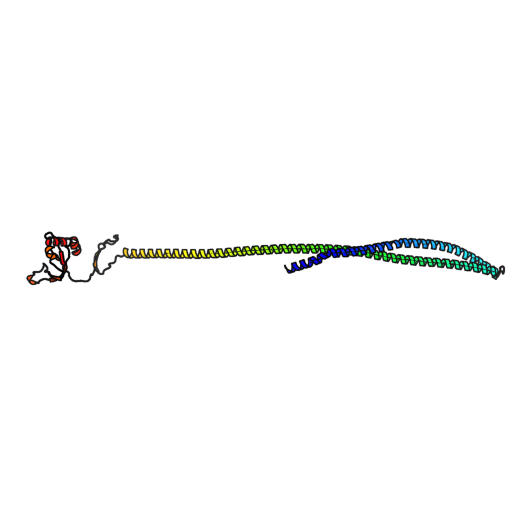LE A N 1
ATOM 1861 C CA . ILE A 1 224 ? -44.237 0.450 71.775 1.00 96.25 224 ILE A CA 1
ATOM 1862 C C . ILE A 1 224 ? -44.455 -0.768 72.679 1.00 96.25 224 ILE A C 1
ATOM 1864 O O . ILE A 1 224 ? -45.002 -0.627 73.773 1.00 96.25 224 ILE A O 1
ATOM 1868 N N . ALA A 1 225 ? -44.002 -1.954 72.265 1.00 95.44 225 ALA A N 1
ATOM 1869 C CA . ALA A 1 225 ? -44.126 -3.177 73.053 1.00 95.44 225 ALA A CA 1
ATOM 1870 C C . ALA A 1 225 ? -43.418 -3.053 74.412 1.00 95.44 225 ALA A C 1
ATOM 1872 O O . ALA A 1 225 ? -44.019 -3.344 75.446 1.00 95.44 225 ALA A O 1
ATOM 1873 N N . GLN A 1 226 ? -42.182 -2.545 74.427 1.00 94.56 226 GLN A N 1
ATOM 1874 C CA . GLN A 1 226 ? -41.438 -2.261 75.657 1.00 94.56 226 GLN A CA 1
ATOM 1875 C C . GLN A 1 226 ? -42.160 -1.231 76.530 1.00 94.56 226 GLN A C 1
ATOM 1877 O O . GLN A 1 226 ? -42.288 -1.424 77.738 1.00 94.56 226 GLN A O 1
ATOM 1882 N N . THR A 1 227 ? -42.684 -0.157 75.933 1.00 95.75 227 THR A N 1
ATOM 1883 C CA . THR A 1 227 ? -43.452 0.864 76.660 1.00 95.75 227 THR A CA 1
ATOM 1884 C C . THR A 1 227 ? -44.690 0.258 77.322 1.00 95.75 227 THR A C 1
ATOM 1886 O O . THR A 1 227 ? -44.939 0.512 78.502 1.00 95.75 227 THR A O 1
ATOM 1889 N N . ASN A 1 228 ? -45.435 -0.587 76.608 1.00 95.19 228 ASN A N 1
ATOM 1890 C CA . ASN A 1 228 ? -46.609 -1.275 77.142 1.00 95.19 228 ASN A CA 1
ATOM 1891 C C . ASN A 1 228 ? -46.238 -2.225 78.288 1.00 95.19 228 ASN A C 1
ATOM 1893 O O . ASN A 1 228 ? -46.885 -2.183 79.333 1.00 95.19 228 ASN A O 1
ATOM 1897 N N . GLN A 1 229 ? -45.160 -3.005 78.145 1.00 94.31 229 GLN A N 1
ATOM 1898 C CA . GLN A 1 229 ? -44.642 -3.868 79.214 1.00 94.31 229 GLN A CA 1
ATOM 1899 C C . GLN A 1 229 ? -44.257 -3.061 80.459 1.00 94.31 229 GLN A C 1
ATOM 1901 O O . GLN A 1 229 ? -44.635 -3.417 81.574 1.00 94.31 229 GLN A O 1
ATOM 1906 N N . ILE A 1 230 ? -43.556 -1.935 80.288 1.00 95.81 230 ILE A N 1
ATOM 1907 C CA . ILE A 1 230 ? -43.203 -1.037 81.396 1.00 95.81 230 ILE A CA 1
ATOM 1908 C C . ILE A 1 230 ? -44.467 -0.506 82.076 1.00 95.81 230 ILE A C 1
ATOM 1910 O O . ILE A 1 230 ? -44.529 -0.463 83.305 1.00 95.81 230 ILE A O 1
ATOM 1914 N N . GLN A 1 231 ? -45.477 -0.093 81.310 1.00 95.12 231 GLN A N 1
ATOM 1915 C CA . GLN A 1 231 ? -46.739 0.382 81.875 1.00 95.12 231 GLN A CA 1
ATOM 1916 C C . GLN A 1 231 ? -47.484 -0.717 82.638 1.00 95.12 231 GLN A C 1
ATOM 1918 O O . GLN A 1 231 ? -48.013 -0.447 83.714 1.00 95.12 231 GLN A O 1
ATOM 1923 N N . GLU A 1 232 ? -47.519 -1.940 82.116 1.00 95.88 232 GLU A N 1
ATOM 1924 C CA . GLU A 1 232 ? -48.149 -3.084 82.776 1.00 95.88 232 GLU A CA 1
ATOM 1925 C C . GLU A 1 232 ? -47.449 -3.417 84.099 1.00 95.88 232 GLU A C 1
ATOM 1927 O O . GLU A 1 232 ? -48.099 -3.500 85.143 1.00 95.88 232 GLU A O 1
ATOM 1932 N N . VAL A 1 233 ? -46.115 -3.498 84.087 1.00 95.31 233 VAL A N 1
ATOM 1933 C CA . VAL A 1 233 ? -45.310 -3.706 85.298 1.00 95.31 233 VAL A CA 1
ATOM 1934 C C . VAL A 1 233 ? -45.536 -2.573 86.300 1.00 95.31 233 VAL A C 1
ATOM 1936 O O . VAL A 1 233 ? -45.748 -2.842 87.480 1.00 95.31 233 VAL A O 1
ATOM 1939 N N . LYS A 1 234 ? -45.578 -1.311 85.852 1.00 94.81 234 LYS A N 1
ATOM 1940 C CA . LYS A 1 234 ? -45.894 -0.161 86.717 1.00 94.81 234 LYS A CA 1
ATOM 1941 C C . LYS A 1 234 ? -47.278 -0.276 87.359 1.00 94.81 234 LYS A C 1
ATOM 1943 O O . LYS A 1 234 ? -47.395 -0.036 88.558 1.00 94.81 234 LYS A O 1
ATOM 1948 N N . ARG A 1 235 ? -48.314 -0.664 86.603 1.00 95.56 235 ARG A N 1
ATOM 1949 C CA . ARG A 1 235 ? -49.664 -0.896 87.153 1.00 95.56 235 ARG A CA 1
ATOM 1950 C C . ARG A 1 235 ? -49.650 -2.010 88.196 1.00 95.56 235 ARG A C 1
ATOM 1952 O O . ARG A 1 235 ? -50.239 -1.847 89.258 1.00 95.56 235 ARG A O 1
ATOM 1959 N N . LYS A 1 236 ? -48.932 -3.104 87.929 1.00 95.38 236 LYS A N 1
ATOM 1960 C CA . LYS A 1 236 ? -48.794 -4.226 88.865 1.00 95.38 236 LYS A CA 1
ATOM 1961 C C . LYS A 1 236 ? -48.069 -3.820 90.148 1.00 95.38 236 LYS A C 1
ATOM 1963 O O . LYS A 1 236 ? -48.513 -4.187 91.230 1.00 95.38 236 LYS A O 1
ATOM 1968 N N . ILE A 1 237 ? -47.005 -3.019 90.043 1.00 94.81 237 ILE A N 1
ATOM 1969 C CA . ILE A 1 237 ? -46.317 -2.437 91.204 1.00 94.81 237 ILE A CA 1
ATOM 1970 C C . ILE A 1 237 ? -47.286 -1.573 92.014 1.00 94.81 237 ILE A C 1
ATOM 1972 O O . ILE A 1 237 ? -47.395 -1.776 93.217 1.00 94.81 237 ILE A O 1
ATOM 1976 N N . ALA A 1 238 ? -48.026 -0.664 91.372 1.00 94.62 238 ALA A N 1
ATOM 1977 C CA . ALA A 1 238 ? -48.987 0.198 92.062 1.00 94.62 238 ALA A CA 1
ATOM 1978 C C . ALA A 1 238 ? -50.084 -0.610 92.781 1.00 94.62 238 ALA A C 1
ATOM 1980 O O . ALA A 1 238 ? -50.425 -0.313 93.925 1.00 94.62 238 ALA A O 1
ATOM 1981 N N . GLN A 1 239 ? -50.594 -1.669 92.145 1.00 94.50 239 GLN A N 1
ATOM 1982 C CA . GLN A 1 239 ? -51.572 -2.575 92.748 1.00 94.50 239 GLN A CA 1
ATOM 1983 C C . GLN A 1 239 ? -50.997 -3.306 93.970 1.00 94.50 239 GLN A C 1
ATOM 1985 O O . GLN A 1 239 ? -51.628 -3.312 95.025 1.00 94.50 239 GLN A O 1
ATOM 1990 N N . LEU A 1 240 ? -49.797 -3.883 93.850 1.00 93.69 240 LEU A N 1
ATOM 1991 C CA . LEU A 1 240 ? -49.125 -4.577 94.953 1.00 93.69 240 LEU A CA 1
ATOM 1992 C C . LEU A 1 240 ? -48.787 -3.626 96.107 1.00 93.69 240 LEU A C 1
ATOM 1994 O O . LEU A 1 240 ? -48.939 -3.994 97.266 1.00 93.69 240 LEU A O 1
ATOM 1998 N N . GLN A 1 241 ? -48.374 -2.392 95.809 1.00 92.38 241 GLN A N 1
ATOM 1999 C CA . GLN A 1 241 ? -48.123 -1.362 96.820 1.00 92.38 241 GLN A CA 1
ATOM 2000 C C . GLN A 1 241 ? -49.399 -0.985 97.578 1.00 92.38 241 GLN A C 1
ATOM 2002 O O . GLN A 1 241 ? -49.369 -0.875 98.801 1.00 92.38 241 GLN A O 1
ATOM 2007 N N . HIS A 1 242 ? -50.523 -0.818 96.876 1.00 90.81 242 HIS A N 1
ATOM 2008 C CA . HIS A 1 242 ? -51.814 -0.535 97.503 1.00 90.81 242 HIS A CA 1
ATOM 2009 C C . HIS A 1 242 ? -52.296 -1.706 98.371 1.00 90.81 242 HIS A C 1
ATOM 2011 O O . HIS A 1 242 ? -52.745 -1.499 99.497 1.00 90.81 242 HIS A O 1
ATOM 2017 N N . GLN A 1 243 ? -52.154 -2.940 97.878 1.00 88.12 243 GLN A N 1
ATOM 2018 C CA . GLN A 1 243 ? -52.471 -4.147 98.640 1.00 88.12 243 GLN A CA 1
ATOM 2019 C C . GLN A 1 243 ? -51.627 -4.237 99.917 1.00 88.12 243 GLN A C 1
ATOM 2021 O O . GLN A 1 243 ? -52.177 -4.384 101.006 1.00 88.12 243 GLN A O 1
ATOM 2026 N N . LEU A 1 244 ? -50.311 -4.042 99.803 1.00 89.38 244 LEU A N 1
ATOM 2027 C CA . LEU A 1 244 ? -49.404 -4.023 100.947 1.00 89.38 244 LEU A CA 1
ATOM 2028 C C . LEU A 1 244 ? -49.782 -2.928 101.953 1.00 89.38 244 LEU A C 1
ATOM 2030 O O . LEU A 1 244 ? -49.732 -3.168 103.157 1.00 89.38 244 LEU A O 1
ATOM 2034 N N . ALA A 1 245 ? -50.171 -1.736 101.492 1.00 86.75 245 ALA A N 1
ATOM 2035 C CA . ALA A 1 245 ? -50.566 -0.637 102.372 1.00 86.75 245 ALA A CA 1
ATOM 2036 C C . ALA A 1 245 ? -51.816 -0.971 103.204 1.00 86.75 245 ALA A C 1
ATOM 2038 O O . ALA A 1 245 ? -51.850 -0.650 104.390 1.00 86.75 245 ALA A O 1
ATOM 2039 N N . ILE A 1 246 ? -52.807 -1.642 102.605 1.00 82.44 246 ILE A N 1
ATOM 2040 C CA . ILE A 1 246 ? -54.017 -2.100 103.304 1.00 82.44 246 ILE A CA 1
ATOM 2041 C C . ILE A 1 246 ? -53.707 -3.261 104.259 1.00 82.44 246 ILE A C 1
ATOM 2043 O O . ILE A 1 246 ? -54.183 -3.270 105.391 1.00 82.44 246 ILE A O 1
ATOM 2047 N N . GLU A 1 247 ? -52.920 -4.243 103.818 1.00 82.81 247 GLU A N 1
ATOM 2048 C CA . GLU A 1 247 ? -52.683 -5.482 104.572 1.00 82.81 247 GLU A CA 1
ATOM 2049 C C . GLU A 1 247 ? -51.682 -5.307 105.723 1.00 82.81 247 GLU A C 1
ATOM 2051 O O . GLU A 1 247 ? -51.810 -5.959 106.757 1.00 82.81 247 GLU A O 1
ATOM 2056 N N . SER A 1 248 ? -50.692 -4.422 105.580 1.00 83.81 248 SER A N 1
ATOM 2057 C CA . SER A 1 248 ? -49.639 -4.234 106.591 1.00 83.81 248 SER A CA 1
ATOM 2058 C C . SER A 1 248 ? -50.033 -3.309 107.741 1.00 83.81 248 SER A C 1
ATOM 2060 O O . SER A 1 248 ? -49.442 -3.392 108.820 1.00 83.81 248 SER A O 1
ATOM 2062 N N . LYS A 1 249 ? -51.002 -2.409 107.534 1.00 82.31 249 LYS A N 1
ATOM 2063 C CA . LYS A 1 249 ? -51.356 -1.386 108.520 1.00 82.31 249 LYS A CA 1
ATOM 2064 C C . LYS A 1 249 ? -52.866 -1.225 108.632 1.00 82.31 249 LYS A C 1
ATOM 2066 O O . LYS A 1 249 ? -53.499 -0.543 107.835 1.00 82.31 249 LYS A O 1
ATOM 2071 N N . VAL A 1 250 ? -53.429 -1.783 109.698 1.00 81.88 250 VAL A N 1
ATOM 2072 C CA . VAL A 1 250 ? -54.845 -1.599 110.028 1.00 81.88 250 VAL A CA 1
ATOM 2073 C C . VAL A 1 250 ? -55.030 -0.265 110.756 1.00 81.88 250 VAL A C 1
ATOM 2075 O O . VAL A 1 250 ? -54.519 -0.075 111.859 1.00 81.88 250 VAL A O 1
ATOM 2078 N N . THR A 1 251 ? -55.755 0.671 110.140 1.00 85.12 251 THR A N 1
ATOM 2079 C CA . THR A 1 251 ? -56.129 1.966 110.733 1.00 85.12 251 THR A CA 1
ATOM 2080 C C . THR A 1 251 ? -57.639 2.055 110.960 1.00 85.12 251 THR A C 1
ATOM 2082 O O . THR A 1 251 ? -58.429 1.501 110.198 1.00 85.12 251 THR A O 1
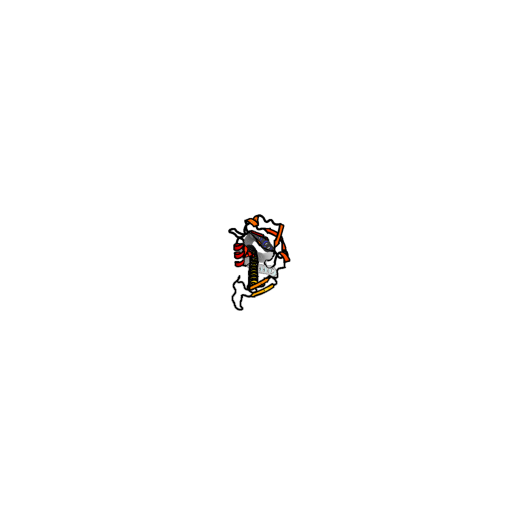ATOM 2085 N N . SER A 1 252 ? -58.060 2.767 112.009 1.00 81.88 252 SER A N 1
ATOM 2086 C CA . SER A 1 252 ? -59.479 3.088 112.225 1.00 81.88 252 SER A CA 1
ATOM 2087 C C . SER A 1 252 ? -59.923 4.195 111.262 1.00 81.88 252 SER A C 1
ATOM 2089 O O . SER A 1 252 ? -59.194 5.167 111.080 1.00 81.88 252 SER A O 1
ATOM 2091 N N . GLN A 1 253 ? -61.119 4.073 110.674 1.00 81.94 253 GLN A N 1
ATOM 2092 C CA . GLN A 1 253 ? -61.749 5.139 109.870 1.00 81.94 253 GLN A CA 1
ATOM 2093 C C . GLN A 1 253 ? -62.431 6.214 110.732 1.00 81.94 253 GLN A C 1
ATOM 2095 O O . GLN A 1 253 ? -62.806 7.266 110.222 1.00 81.94 253 GLN A O 1
ATOM 2100 N N . TYR A 1 254 ? -62.604 5.943 112.027 1.00 78.94 254 TYR A N 1
ATOM 2101 C CA . TYR A 1 254 ? -63.274 6.831 112.971 1.00 78.94 254 TYR A CA 1
ATOM 2102 C C . TYR A 1 254 ? -62.348 7.197 114.125 1.00 78.94 254 TYR A C 1
ATOM 2104 O O . TYR A 1 254 ? -61.605 6.347 114.632 1.00 78.94 254 TYR A O 1
ATOM 2112 N N . ASP A 1 255 ? -62.469 8.437 114.586 1.00 79.38 255 ASP A N 1
ATOM 2113 C CA . ASP A 1 255 ? -61.870 8.879 115.837 1.00 79.38 255 ASP A CA 1
ATOM 2114 C C . ASP A 1 255 ? -62.643 8.296 117.024 1.00 79.38 255 ASP A C 1
ATOM 2116 O O . ASP A 1 255 ? -63.880 8.305 117.072 1.00 79.38 255 ASP A O 1
ATOM 2120 N N . GLY A 1 256 ? -61.912 7.783 118.008 1.00 80.81 256 GLY A N 1
ATOM 2121 C CA . GLY A 1 256 ? -62.525 7.050 119.101 1.00 80.81 256 GLY A CA 1
ATOM 2122 C C . GLY A 1 256 ? -61.537 6.577 120.151 1.00 80.81 256 GLY A C 1
ATOM 2123 O O . GLY A 1 256 ? -60.339 6.857 120.086 1.00 80.81 256 GLY A O 1
ATOM 2124 N N . ARG A 1 257 ? -62.057 5.839 121.131 1.00 79.69 257 ARG A N 1
ATOM 2125 C CA . ARG A 1 257 ? -61.248 5.165 122.148 1.00 79.69 257 ARG A CA 1
ATOM 2126 C C . ARG A 1 257 ? -61.268 3.666 121.891 1.00 79.69 257 ARG A C 1
ATOM 2128 O O . ARG A 1 257 ? -62.329 3.077 121.712 1.00 79.69 257 ARG A O 1
ATOM 2135 N N . VAL A 1 258 ? -60.095 3.042 121.888 1.00 80.69 258 VAL A N 1
ATOM 2136 C CA . VAL A 1 258 ? -59.993 1.581 121.813 1.00 80.69 258 VAL A CA 1
ATOM 2137 C C . VAL A 1 258 ? -60.525 0.998 123.121 1.00 80.69 258 VAL A C 1
ATOM 2139 O O . VAL A 1 258 ? -60.027 1.339 124.194 1.00 80.69 258 VAL A O 1
ATOM 2142 N N . LEU A 1 259 ? -61.560 0.167 123.029 1.00 80.19 259 LEU A N 1
ATOM 2143 C CA . LEU A 1 259 ? -62.160 -0.515 124.176 1.00 80.19 259 LEU A CA 1
ATOM 2144 C C . LEU A 1 259 ? -61.443 -1.834 124.461 1.00 80.19 259 LEU A C 1
ATOM 2146 O O . LEU A 1 259 ? -61.213 -2.180 125.614 1.00 80.19 259 LEU A O 1
ATOM 2150 N N . GLU A 1 260 ? -61.076 -2.550 123.400 1.00 78.00 260 GLU A N 1
ATOM 2151 C CA . GLU A 1 260 ? -60.475 -3.876 123.487 1.00 78.00 260 GLU A CA 1
ATOM 2152 C C . GLU A 1 260 ? -59.553 -4.117 122.290 1.00 78.00 260 GLU A C 1
ATOM 2154 O O . GLU A 1 260 ? -59.886 -3.738 121.164 1.00 78.00 260 GLU A O 1
ATOM 2159 N N . VAL A 1 261 ? -58.417 -4.772 122.532 1.00 82.31 261 VAL A N 1
ATOM 2160 C CA . VAL A 1 261 ? -57.529 -5.315 121.499 1.00 82.31 261 VAL A CA 1
ATOM 2161 C C . VAL A 1 261 ? -57.451 -6.818 121.723 1.00 82.31 261 VAL A C 1
ATOM 2163 O O . VAL A 1 261 ? -56.955 -7.265 122.753 1.00 82.31 261 VAL A O 1
ATOM 2166 N N . SER A 1 262 ? -57.960 -7.589 120.770 1.00 78.25 262 SER A N 1
ATOM 2167 C CA . SER A 1 262 ? -58.088 -9.048 120.875 1.00 78.25 262 SER A CA 1
ATOM 2168 C C . SER A 1 262 ? -56.929 -9.793 120.185 1.00 78.25 262 SER A C 1
ATOM 2170 O O . SER A 1 262 ? -56.890 -11.019 120.207 1.00 78.25 262 SER A O 1
ATOM 2172 N N . ALA A 1 263 ? -55.987 -9.068 119.566 1.00 80.81 263 ALA A N 1
ATOM 2173 C CA . ALA A 1 263 ? -54.813 -9.618 118.880 1.00 80.81 263 ALA A CA 1
ATOM 2174 C C . ALA A 1 263 ? -53.516 -9.442 119.694 1.00 80.81 263 ALA A C 1
ATOM 2176 O O . ALA A 1 263 ? -53.324 -8.418 120.351 1.00 80.81 263 ALA A O 1
ATOM 2177 N N . VAL A 1 264 ? -52.604 -10.418 119.610 1.00 80.44 264 VAL A N 1
ATOM 2178 C CA . VAL A 1 264 ? -51.330 -10.441 120.356 1.00 80.44 264 VAL A CA 1
ATOM 2179 C C . VAL A 1 264 ? -50.129 -10.240 119.421 1.00 80.44 264 VAL A C 1
ATOM 2181 O O . VAL A 1 264 ? -50.139 -10.668 118.268 1.00 80.44 264 VAL A O 1
ATOM 2184 N N . ALA A 1 265 ? -49.064 -9.597 119.909 1.00 81.69 265 ALA A N 1
ATOM 2185 C CA . ALA A 1 265 ? -47.832 -9.410 119.141 1.00 81.69 265 ALA A CA 1
ATOM 2186 C C . ALA A 1 265 ? -47.213 -10.760 118.719 1.00 81.69 265 ALA A C 1
ATOM 2188 O O . ALA A 1 265 ? -47.060 -11.663 119.537 1.00 81.69 265 ALA A O 1
ATOM 2189 N N . GLY A 1 266 ? -46.849 -10.888 117.438 1.00 82.06 266 GLY A N 1
ATOM 2190 C CA . GLY A 1 266 ? -46.305 -12.122 116.851 1.00 82.06 266 GLY A CA 1
ATOM 2191 C C . GLY A 1 266 ? -47.360 -13.118 116.350 1.00 82.06 266 GLY A C 1
ATOM 2192 O O . GLY A 1 266 ? -47.005 -14.105 115.710 1.00 82.06 266 GLY A O 1
ATOM 2193 N N . GLN A 1 267 ? -48.648 -12.860 116.588 1.00 82.50 267 GLN A N 1
ATOM 2194 C CA . GLN A 1 267 ? -49.742 -13.678 116.072 1.00 82.50 267 GLN A CA 1
ATOM 2195 C C . GLN A 1 267 ? -49.946 -13.438 114.569 1.00 82.50 267 GLN A C 1
ATOM 2197 O O . GLN A 1 267 ? -50.050 -12.298 114.117 1.00 82.50 267 GLN A O 1
ATOM 2202 N N . MET A 1 268 ? -50.054 -14.518 113.793 1.00 81.00 268 MET A N 1
ATOM 2203 C CA . MET A 1 268 ? -50.456 -14.447 112.388 1.00 81.00 268 MET A CA 1
ATOM 2204 C C . MET A 1 268 ? -51.963 -14.177 112.304 1.00 81.00 268 MET A C 1
ATOM 2206 O O . MET A 1 268 ? -52.764 -14.914 112.882 1.00 81.00 268 MET A O 1
ATOM 2210 N N . LEU A 1 269 ? -52.349 -13.110 111.607 1.00 80.69 269 LEU A N 1
ATOM 2211 C CA . LEU A 1 269 ? -53.740 -12.687 111.455 1.00 80.69 269 LEU A CA 1
ATOM 2212 C C . LEU A 1 269 ? -54.180 -12.873 110.002 1.00 80.69 269 LEU A C 1
ATOM 2214 O O . LEU A 1 269 ? -53.446 -12.530 109.080 1.00 80.69 269 LEU A O 1
ATOM 2218 N N . ASN A 1 270 ? -55.390 -13.397 109.811 1.00 80.94 270 ASN A N 1
ATOM 2219 C CA . ASN A 1 270 ? -56.013 -13.510 108.496 1.00 80.94 270 ASN A CA 1
ATOM 2220 C C . ASN A 1 270 ? -56.883 -12.279 108.209 1.00 80.94 270 ASN A C 1
ATOM 2222 O O . ASN A 1 270 ? -57.378 -11.613 109.123 1.00 80.94 270 ASN A O 1
ATOM 2226 N N . ILE A 1 271 ? -57.106 -11.994 106.926 1.00 79.19 271 ILE A N 1
ATOM 2227 C CA . ILE A 1 271 ? -58.026 -10.934 106.495 1.00 79.19 271 ILE A CA 1
ATOM 2228 C C . ILE A 1 271 ? -59.430 -11.225 107.045 1.00 79.19 271 ILE A C 1
ATOM 2230 O O . ILE A 1 271 ? -59.923 -12.347 106.956 1.00 79.19 271 ILE A O 1
ATOM 2234 N N . GLY A 1 272 ? -60.074 -10.201 107.613 1.00 79.19 272 GLY A N 1
ATOM 2235 C CA . GLY A 1 272 ? -61.408 -10.304 108.216 1.00 79.19 272 GLY A CA 1
ATOM 2236 C C . GLY A 1 272 ? -61.409 -10.704 109.693 1.00 79.19 272 GLY A C 1
ATOM 2237 O O . GLY A 1 272 ? -62.449 -10.611 110.346 1.00 79.19 272 GLY A O 1
ATOM 2238 N N . THR A 1 273 ? -60.261 -11.085 110.258 1.00 81.25 273 THR A N 1
ATOM 2239 C CA . THR A 1 273 ? -60.152 -11.338 111.696 1.00 81.25 273 THR A CA 1
ATOM 2240 C C . THR A 1 273 ? -60.337 -10.037 112.474 1.00 81.25 273 THR A C 1
ATOM 2242 O O . THR A 1 273 ? -59.622 -9.055 112.270 1.00 81.25 273 THR A O 1
ATOM 2245 N N . ARG A 1 274 ? -61.296 -10.029 113.403 1.00 79.94 274 ARG A N 1
ATOM 2246 C CA . ARG A 1 274 ? -61.523 -8.903 114.312 1.00 79.94 274 ARG A CA 1
ATOM 2247 C C . ARG A 1 274 ? -60.340 -8.777 115.275 1.00 79.94 274 ARG A C 1
ATOM 2249 O O . ARG A 1 274 ? -60.098 -9.675 116.071 1.00 79.94 274 ARG A O 1
ATOM 2256 N N . ILE A 1 275 ? -59.630 -7.652 115.211 1.00 84.75 275 ILE A N 1
ATOM 2257 C CA . ILE A 1 275 ? -58.449 -7.382 116.054 1.00 84.75 275 ILE A CA 1
ATOM 2258 C C . ILE A 1 275 ? -58.762 -6.553 117.305 1.00 84.75 275 ILE A C 1
ATOM 2260 O O . ILE A 1 275 ? -57.908 -6.406 118.175 1.00 84.75 275 ILE A O 1
ATOM 2264 N N . GLY A 1 276 ? -59.971 -6.003 117.408 1.00 82.25 276 GLY A N 1
ATOM 2265 C CA . GLY A 1 276 ? -60.385 -5.194 118.546 1.00 82.25 276 GLY A CA 1
ATOM 2266 C C . GLY A 1 276 ? -61.716 -4.488 118.326 1.00 82.25 276 GLY A C 1
ATOM 2267 O O . GLY A 1 276 ? -62.371 -4.657 117.294 1.00 82.25 276 GLY A O 1
ATOM 2268 N N . THR A 1 277 ? -62.107 -3.688 119.312 1.00 81.06 277 THR A N 1
ATOM 2269 C CA . THR A 1 277 ? -63.327 -2.875 119.294 1.00 81.06 277 THR A CA 1
ATOM 2270 C C . THR A 1 277 ? -62.969 -1.433 119.621 1.00 81.06 277 THR A C 1
ATOM 2272 O O . THR A 1 277 ? -62.260 -1.169 120.593 1.00 81.06 277 THR A O 1
ATOM 2275 N N . VAL A 1 278 ? -63.475 -0.493 118.826 1.00 81.94 278 VAL A N 1
ATOM 2276 C CA . VAL A 1 278 ? -63.292 0.945 119.049 1.00 81.94 278 VAL A CA 1
ATOM 2277 C C . VAL A 1 278 ? -64.654 1.570 119.310 1.00 81.94 278 VAL A C 1
ATOM 2279 O O . VAL A 1 278 ? -65.603 1.330 118.566 1.00 81.94 278 VAL A O 1
ATOM 2282 N N . GLU A 1 279 ? -64.750 2.376 120.362 1.00 77.94 279 GLU A N 1
ATOM 2283 C CA . GLU A 1 279 ? -65.888 3.261 120.572 1.00 77.94 279 GLU A CA 1
ATOM 2284 C C . GLU A 1 279 ? -65.755 4.440 119.610 1.00 77.94 279 GLU A C 1
ATOM 2286 O O . GLU A 1 279 ? -64.962 5.358 119.840 1.00 77.94 279 GLU A O 1
ATOM 2291 N N . ALA A 1 280 ? -66.498 4.389 118.506 1.00 73.38 280 ALA A N 1
ATOM 2292 C CA . ALA A 1 280 ? -66.596 5.512 117.588 1.00 73.38 280 ALA A CA 1
ATOM 2293 C C . ALA A 1 280 ? -67.322 6.661 118.293 1.00 73.38 280 ALA A C 1
ATOM 2295 O O . ALA A 1 280 ? -68.412 6.485 118.841 1.00 73.38 280 ALA A O 1
ATOM 2296 N N . LYS A 1 281 ? -66.731 7.856 118.268 1.00 68.62 281 LYS A N 1
ATOM 2297 C CA . LYS A 1 281 ? -67.327 9.053 118.862 1.00 68.62 281 LYS A CA 1
ATOM 2298 C C . LYS A 1 281 ? -68.465 9.560 117.961 1.00 68.62 281 LYS A C 1
ATOM 2300 O O . LYS A 1 281 ? -68.308 10.541 117.243 1.00 68.62 281 LYS A O 1
ATOM 2305 N N . ALA A 1 282 ? -69.598 8.859 117.953 1.00 57.88 282 ALA A N 1
ATOM 2306 C CA . ALA A 1 282 ? -70.781 9.247 117.192 1.00 57.88 282 ALA A CA 1
ATOM 2307 C C . ALA A 1 282 ? -71.555 10.358 117.923 1.00 57.88 282 ALA A C 1
ATOM 2309 O O . ALA A 1 282 ? -71.767 10.318 119.136 1.00 57.88 282 ALA A O 1
ATOM 2310 N N . ASN A 1 283 ? -71.928 11.387 117.165 1.00 57.06 283 ASN A N 1
ATOM 2311 C CA . ASN A 1 283 ? -72.549 12.623 117.630 1.00 57.06 283 ASN A CA 1
ATOM 2312 C C . ASN A 1 283 ? -73.871 12.353 118.385 1.00 57.06 283 ASN A C 1
ATOM 2314 O O . ASN A 1 283 ? -74.695 11.560 117.939 1.00 57.06 283 ASN A O 1
ATOM 2318 N N . ARG A 1 284 ? -74.072 13.015 119.534 1.00 55.69 284 ARG A N 1
ATOM 2319 C CA . ARG A 1 284 ? -75.254 12.869 120.406 1.00 55.69 284 ARG A CA 1
ATOM 2320 C C . ARG A 1 284 ? -76.528 13.352 119.703 1.00 55.69 284 ARG A C 1
ATOM 2322 O O . ARG A 1 284 ? -76.790 14.553 119.710 1.00 55.69 284 ARG A O 1
ATOM 2329 N N . GLU A 1 285 ? -77.373 12.448 119.215 1.00 56.06 285 GLU A N 1
ATOM 2330 C CA . GLU A 1 285 ? -78.752 12.792 118.847 1.00 56.06 285 GLU A CA 1
ATOM 2331 C C . GLU A 1 285 ? -79.788 12.048 119.703 1.00 56.06 285 GLU A C 1
ATOM 2333 O O . GLU A 1 285 ? -79.750 10.833 119.852 1.00 56.06 285 GLU A O 1
ATOM 2338 N N . LYS A 1 286 ? -80.659 12.870 120.310 1.00 60.62 286 LYS A N 1
ATOM 2339 C CA . LYS A 1 286 ? -81.974 12.653 120.946 1.00 60.62 286 LYS A CA 1
ATOM 2340 C C . LYS A 1 286 ? -82.298 11.239 121.457 1.00 60.62 286 LYS A C 1
ATOM 2342 O O . LYS A 1 286 ? -82.481 10.298 120.698 1.00 60.62 286 LYS A O 1
ATOM 2347 N N . MET A 1 287 ? -82.506 11.148 122.773 1.00 66.44 287 MET A N 1
ATOM 2348 C CA . MET A 1 287 ? -82.977 9.945 123.465 1.00 66.44 287 MET A CA 1
ATOM 2349 C C . MET A 1 287 ? -84.342 9.497 122.913 1.00 66.44 287 MET A C 1
ATOM 2351 O O . MET A 1 287 ? -85.336 10.203 123.080 1.00 66.44 287 MET A O 1
ATOM 2355 N N . VAL A 1 288 ? -84.375 8.332 122.264 1.00 73.44 2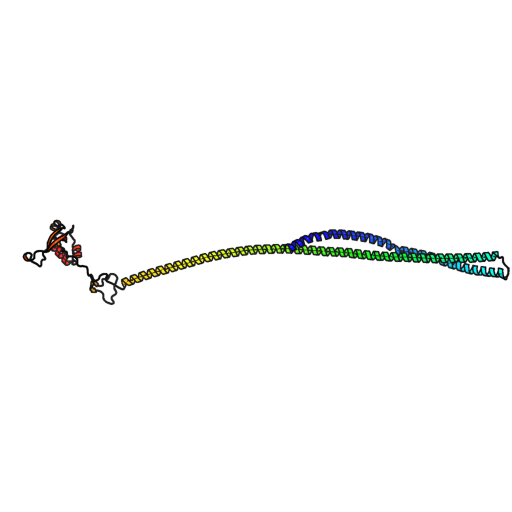88 VAL A N 1
ATOM 2356 C CA . VAL A 1 288 ? -85.590 7.685 121.739 1.00 73.44 288 VAL A CA 1
ATOM 2357 C C . VAL A 1 288 ? -85.997 6.564 122.693 1.00 73.44 288 VAL A C 1
ATOM 2359 O O . VAL A 1 288 ? -85.144 5.818 123.173 1.00 73.44 288 VAL A O 1
ATOM 2362 N N . SER A 1 289 ? -87.291 6.456 122.999 1.00 75.31 289 SER A N 1
ATOM 2363 C CA . SER A 1 289 ? -87.823 5.380 123.838 1.00 75.31 289 SER A CA 1
ATOM 2364 C C . SER A 1 289 ? -88.441 4.314 122.950 1.00 75.31 289 SER A C 1
ATOM 2366 O O . SER A 1 289 ? -89.354 4.596 122.189 1.00 75.31 289 SER A O 1
ATOM 2368 N N . LEU A 1 290 ? -87.936 3.089 123.057 1.00 79.88 290 LEU A N 1
ATOM 2369 C CA . LEU A 1 290 ? -88.446 1.953 122.308 1.00 79.88 290 LEU A CA 1
ATOM 2370 C C . LEU A 1 290 ? -89.383 1.124 123.188 1.00 79.88 290 LEU A C 1
ATOM 2372 O O . LEU A 1 290 ? -88.968 0.637 124.241 1.00 79.88 290 LEU A O 1
ATOM 2376 N N . VAL A 1 291 ? -90.632 0.951 122.755 1.00 81.81 291 VAL A N 1
ATOM 2377 C CA . VAL A 1 291 ? -91.668 0.228 123.503 1.00 81.81 291 VAL A CA 1
ATOM 2378 C C . VAL A 1 291 ? -92.275 -0.877 122.639 1.00 81.81 291 VAL A C 1
ATOM 2380 O O . VAL A 1 291 ? -92.516 -0.692 121.448 1.00 81.81 291 VAL A O 1
ATOM 2383 N N . TYR A 1 292 ? -92.549 -2.025 123.257 1.00 82.56 292 TYR A N 1
ATOM 2384 C CA . TYR A 1 292 ? -93.206 -3.169 122.626 1.00 82.56 292 TYR A CA 1
ATOM 2385 C C . TYR A 1 292 ? -94.577 -3.393 123.265 1.00 82.56 292 TYR A C 1
ATOM 2387 O O . TYR A 1 292 ? -94.683 -3.460 124.490 1.00 82.56 292 TYR A O 1
ATOM 2395 N N . LEU A 1 293 ? -95.622 -3.498 122.444 1.00 80.44 293 LEU A N 1
ATOM 2396 C CA . LEU A 1 293 ? -97.020 -3.626 122.882 1.00 80.44 293 LEU A CA 1
ATOM 2397 C C . LEU A 1 293 ? -97.693 -4.832 122.218 1.00 80.44 293 LEU A C 1
ATOM 2399 O O . LEU A 1 293 ? -97.280 -5.256 121.144 1.00 80.44 293 LEU A O 1
ATOM 2403 N N . ALA A 1 294 ? -98.729 -5.400 122.839 1.00 81.94 294 ALA A N 1
ATOM 2404 C CA . ALA A 1 294 ? -99.455 -6.536 122.267 1.00 81.94 294 ALA A CA 1
ATOM 2405 C C . ALA A 1 294 ? -100.185 -6.131 120.970 1.00 81.94 294 ALA A C 1
ATOM 2407 O O . ALA A 1 294 ? -100.697 -5.017 120.882 1.00 81.94 294 ALA A O 1
ATOM 2408 N N . ASP A 1 295 ? -100.300 -7.034 119.986 1.00 73.81 295 ASP A N 1
ATOM 2409 C CA . ASP A 1 295 ? -100.917 -6.743 118.670 1.00 73.81 295 ASP A CA 1
ATOM 2410 C C . ASP A 1 295 ? -102.330 -6.124 118.763 1.00 73.81 295 ASP A C 1
ATOM 2412 O O . ASP A 1 295 ? -102.683 -5.241 117.981 1.00 73.81 295 ASP A O 1
ATOM 2416 N N . ARG A 1 296 ? -103.130 -6.525 119.765 1.00 72.81 296 ARG A N 1
ATOM 2417 C CA . ARG A 1 296 ? -104.485 -5.979 119.998 1.00 72.81 296 ARG A CA 1
ATOM 2418 C C . ARG A 1 296 ? -104.474 -4.488 120.356 1.00 72.81 296 ARG A C 1
ATOM 2420 O O . ARG A 1 296 ? -105.355 -3.749 119.912 1.00 72.81 296 ARG A O 1
ATOM 2427 N N . ASP A 1 297 ? -103.480 -4.058 121.127 1.00 74.62 297 ASP A N 1
ATOM 2428 C CA . ASP A 1 297 ? -103.341 -2.675 121.590 1.00 74.62 297 ASP A CA 1
ATOM 2429 C C . ASP A 1 297 ? -102.533 -1.846 120.584 1.00 74.62 297 ASP A C 1
ATOM 2431 O O . ASP A 1 297 ? -102.874 -0.699 120.297 1.00 74.62 297 ASP A O 1
ATOM 2435 N N . GLY A 1 298 ? -101.513 -2.453 119.967 1.00 70.12 298 GLY A N 1
ATOM 2436 C CA . GLY A 1 298 ? -100.645 -1.821 118.973 1.00 70.12 298 GLY A CA 1
ATOM 2437 C C . GLY A 1 298 ? -101.397 -1.297 117.746 1.00 70.12 298 GLY A C 1
ATOM 2438 O O . GLY A 1 298 ? -101.085 -0.210 117.265 1.00 70.12 298 GLY A O 1
ATOM 2439 N N . LYS A 1 299 ? -102.447 -1.996 117.285 1.00 69.88 299 LYS A N 1
ATOM 2440 C CA . LYS A 1 299 ? -103.281 -1.564 116.140 1.00 69.88 299 LYS A CA 1
ATOM 2441 C C . LYS A 1 299 ? -104.105 -0.298 116.394 1.00 69.88 299 LYS A C 1
ATOM 2443 O O . LYS A 1 299 ? -104.570 0.326 115.441 1.00 69.88 299 LYS A O 1
ATOM 2448 N N . GLN A 1 300 ? -104.310 0.084 117.653 1.00 75.19 300 GLN A N 1
ATOM 2449 C CA . GLN A 1 300 ? -105.075 1.282 118.015 1.00 75.19 300 GLN A CA 1
ATOM 2450 C C . GLN A 1 300 ? -104.190 2.536 118.093 1.00 75.19 300 GLN A C 1
ATOM 2452 O O . GLN A 1 300 ? -104.705 3.654 118.140 1.00 75.19 300 GLN A O 1
ATOM 2457 N N . ILE A 1 301 ? -102.866 2.364 118.062 1.00 80.62 301 ILE A N 1
ATOM 2458 C CA . ILE A 1 301 ? -101.884 3.436 118.210 1.00 80.62 301 ILE A CA 1
ATOM 2459 C C . ILE A 1 301 ? -101.492 3.973 116.837 1.00 80.62 301 ILE A C 1
ATOM 2461 O O . ILE A 1 301 ? -101.159 3.220 115.924 1.00 80.62 301 ILE A O 1
ATOM 2465 N N . LYS A 1 302 ? -101.506 5.300 116.689 1.00 81.69 302 LYS A N 1
ATOM 2466 C CA . LYS A 1 302 ? -101.097 5.981 115.456 1.00 81.69 302 LYS A CA 1
ATOM 2467 C C . LYS A 1 302 ? -99.922 6.922 115.718 1.00 81.69 302 LYS A C 1
ATOM 2469 O O . LYS A 1 302 ? -99.860 7.529 116.793 1.00 81.69 302 LYS A O 1
ATOM 2474 N N . PRO A 1 303 ? -99.024 7.102 114.732 1.00 82.94 303 PRO A N 1
ATOM 2475 C CA . PRO A 1 303 ? -98.001 8.134 114.795 1.00 82.94 303 PRO A CA 1
ATOM 2476 C C . PRO A 1 303 ? -98.607 9.498 115.134 1.00 82.94 303 PRO A C 1
ATOM 2478 O O . PRO A 1 303 ? -99.663 9.882 114.629 1.00 82.94 303 PRO A O 1
ATOM 2481 N N . GLY A 1 304 ? -97.937 10.227 116.017 1.00 82.25 304 GLY A N 1
ATOM 2482 C CA . GLY A 1 304 ? -98.338 11.547 116.478 1.00 82.25 304 GLY A CA 1
ATOM 2483 C C . GLY A 1 304 ? -99.193 11.578 117.744 1.00 82.25 304 GLY A C 1
ATOM 2484 O O . GLY A 1 304 ? -99.354 12.665 118.302 1.00 82.25 304 GLY A O 1
ATOM 2485 N N . MET A 1 305 ? -99.680 10.433 118.233 1.00 85.81 305 MET A N 1
ATOM 2486 C CA . MET A 1 305 ? -100.313 10.350 119.551 1.00 85.81 305 MET A CA 1
ATOM 2487 C C . MET A 1 305 ? -99.306 10.701 120.657 1.00 85.81 305 MET A C 1
ATOM 2489 O O . MET A 1 305 ? -98.125 10.351 120.587 1.00 85.81 305 MET A O 1
ATOM 2493 N N . THR A 1 306 ? -99.771 11.414 121.680 1.00 83.12 306 THR A N 1
ATOM 2494 C CA . THR A 1 306 ? -98.985 11.702 122.884 1.00 83.12 306 THR A CA 1
ATOM 2495 C C . THR A 1 306 ? -98.987 10.496 123.807 1.00 83.12 306 THR A C 1
ATOM 2497 O O . THR A 1 306 ? -100.049 9.994 124.173 1.00 83.12 306 THR A O 1
ATOM 2500 N N . VAL A 1 307 ? -97.797 10.068 124.211 1.00 82.69 307 VAL A N 1
ATOM 2501 C CA . VAL A 1 307 ? -97.588 8.982 125.167 1.00 82.69 307 VAL A CA 1
ATOM 2502 C C . VAL A 1 307 ? -96.936 9.544 126.421 1.00 82.69 307 VAL A C 1
ATOM 2504 O O . VAL A 1 307 ? -96.124 10.466 126.355 1.00 82.69 307 VAL A O 1
ATOM 2507 N N . GLN A 1 308 ? -97.292 8.995 127.576 1.00 81.56 308 GLN A N 1
ATOM 2508 C CA . GLN A 1 308 ? -96.628 9.311 128.830 1.00 81.56 308 GLN A CA 1
ATOM 2509 C C . GLN A 1 308 ? -95.896 8.066 129.323 1.00 81.56 308 GLN A C 1
ATOM 2511 O O . GLN A 1 308 ? -96.529 7.060 129.637 1.00 81.56 308 GLN A O 1
ATOM 2516 N N . VAL A 1 309 ? -94.567 8.137 129.386 1.00 78.31 309 VAL A N 1
ATOM 2517 C CA . VAL A 1 309 ? -93.713 7.036 129.839 1.00 78.31 309 VAL A CA 1
ATOM 2518 C C . VAL A 1 309 ? -93.214 7.345 131.244 1.00 78.31 309 VAL A C 1
ATOM 2520 O O . VAL A 1 309 ? -92.527 8.343 131.471 1.00 78.31 309 VAL A O 1
ATOM 2523 N N . THR A 1 310 ? -93.551 6.489 132.204 1.00 77.56 310 THR A N 1
ATOM 2524 C CA . THR A 1 310 ? -93.045 6.590 133.578 1.00 77.56 310 THR A CA 1
ATOM 2525 C C . THR A 1 310 ? -92.016 5.481 133.807 1.00 77.56 310 THR A C 1
ATOM 2527 O O . THR A 1 310 ? -92.371 4.308 133.692 1.00 77.56 310 THR A O 1
ATOM 2530 N N . PRO A 1 311 ? -90.749 5.811 134.123 1.00 76.62 311 PRO A N 1
ATOM 2531 C CA . PRO A 1 311 ? -89.749 4.806 134.471 1.00 76.62 311 PRO A CA 1
ATOM 2532 C C . PRO A 1 311 ? -90.175 4.004 135.707 1.00 76.62 311 PRO A C 1
ATOM 2534 O O . PRO A 1 311 ? -90.668 4.574 136.677 1.00 76.62 311 PRO A O 1
ATOM 2537 N N . SER A 1 312 ? -89.916 2.695 135.717 1.00 68.50 312 SER A N 1
ATOM 2538 C CA . SER A 1 312 ? -90.272 1.790 136.828 1.00 68.50 312 SER A CA 1
ATOM 2539 C C . SER A 1 312 ? -89.597 2.132 138.164 1.00 68.50 312 SER A C 1
ATOM 2541 O O . SER A 1 312 ? -90.017 1.653 139.214 1.00 68.50 312 SER A O 1
ATOM 2543 N N . VAL A 1 313 ? -88.567 2.979 138.138 1.00 67.88 313 VAL A N 1
ATOM 2544 C CA . VAL A 1 313 ? -87.776 3.381 139.309 1.00 67.88 313 VAL A CA 1
ATOM 2545 C C . VAL A 1 313 ? -88.431 4.521 140.110 1.00 67.88 313 VAL A C 1
ATOM 2547 O O . VAL A 1 313 ? -87.960 4.849 141.197 1.00 67.88 313 VAL A O 1
ATOM 2550 N N . VAL A 1 314 ? -89.509 5.143 139.607 1.00 72.00 314 VAL A N 1
ATOM 2551 C CA . VAL A 1 314 ? -90.153 6.315 140.235 1.00 72.00 314 VAL A CA 1
ATOM 2552 C C . VAL A 1 314 ? -91.679 6.163 140.356 1.00 72.00 314 VAL A C 1
ATOM 2554 O O . VAL A 1 314 ? -92.341 5.670 139.448 1.00 72.00 314 VAL A O 1
ATOM 2557 N N . LYS A 1 315 ? -92.263 6.601 141.486 1.00 66.50 315 LYS A N 1
ATOM 2558 C CA . LYS A 1 315 ? -93.721 6.549 141.732 1.00 66.50 315 LYS A CA 1
ATOM 2559 C C . LYS A 1 315 ? -94.458 7.682 141.002 1.00 66.50 315 LYS A C 1
ATOM 2561 O O . LYS A 1 315 ? -94.096 8.854 141.153 1.00 66.50 315 LYS A O 1
ATOM 2566 N N . ARG A 1 316 ? -95.508 7.332 140.244 1.00 66.19 316 ARG A N 1
ATOM 2567 C CA . ARG A 1 316 ? -96.254 8.245 139.354 1.00 66.19 316 ARG A CA 1
ATOM 2568 C C . ARG A 1 316 ? -96.870 9.437 140.092 1.00 66.19 316 ARG A C 1
ATOM 2570 O O . ARG A 1 316 ? -96.940 10.515 139.510 1.00 66.19 316 ARG A O 1
ATOM 2577 N N . GLU A 1 317 ? -97.253 9.283 141.363 1.00 65.88 317 GLU A N 1
ATOM 2578 C CA . GLU A 1 317 ? -97.918 10.351 142.127 1.00 65.88 317 GLU A CA 1
ATOM 2579 C C . GLU A 1 317 ? -97.006 11.558 142.421 1.00 65.88 317 GLU A C 1
ATOM 2581 O O . GLU A 1 317 ? -97.513 12.643 142.690 1.00 65.88 317 GLU A O 1
ATOM 2586 N N . ARG A 1 318 ? -95.672 11.390 142.385 1.00 66.19 318 ARG A N 1
ATOM 2587 C CA . ARG A 1 318 ? -94.714 12.425 142.823 1.00 66.19 318 ARG A CA 1
ATOM 2588 C C . ARG A 1 318 ? -93.983 13.149 141.685 1.00 66.19 318 ARG A C 1
ATOM 2590 O O . ARG A 1 318 ? -93.707 14.334 141.826 1.00 66.19 318 ARG A O 1
ATOM 2597 N N . TYR A 1 319 ? -93.649 12.466 140.587 1.00 66.12 319 TYR A N 1
ATOM 2598 C CA . TYR A 1 319 ? -92.765 13.009 139.533 1.00 66.12 319 TYR A CA 1
ATOM 2599 C C . TYR A 1 319 ? -93.412 13.101 138.142 1.00 66.12 319 TYR A C 1
ATOM 2601 O O . TYR A 1 319 ? -92.766 13.530 137.188 1.00 66.12 319 TYR A O 1
ATOM 2609 N N . GLY A 1 320 ? -94.679 12.702 138.006 1.00 69.56 320 GLY A N 1
ATOM 2610 C CA . GLY A 1 320 ? -95.352 12.649 136.710 1.00 69.56 320 GLY A CA 1
ATOM 2611 C C . GLY A 1 320 ? -94.758 11.582 135.782 1.00 69.56 320 GLY A C 1
ATOM 2612 O O . GLY A 1 320 ? -94.326 10.514 136.218 1.00 69.56 320 GLY A O 1
ATOM 2613 N N . GLY A 1 321 ? -94.767 11.849 134.479 1.00 76.75 321 GLY A N 1
ATOM 2614 C CA . GLY A 1 321 ? -94.209 10.958 133.462 1.00 76.75 321 GLY A CA 1
ATOM 2615 C C . GLY A 1 321 ? -93.673 11.750 132.278 1.00 76.75 321 GLY A C 1
ATOM 2616 O O . GLY A 1 321 ? -94.129 12.868 132.031 1.00 76.75 321 GLY A O 1
ATOM 2617 N N . ILE A 1 322 ? -92.706 11.172 131.567 1.00 79.19 322 ILE A N 1
ATOM 2618 C CA . ILE A 1 322 ? -92.055 11.788 130.411 1.00 79.19 322 ILE A CA 1
ATOM 2619 C C . ILE A 1 322 ? -93.067 11.813 129.271 1.00 79.19 322 ILE A C 1
ATOM 2621 O O . ILE A 1 322 ? -93.523 10.762 128.818 1.00 79.19 322 ILE A O 1
ATOM 2625 N N . VAL A 1 323 ? -93.440 13.014 128.832 1.00 78.62 323 VAL A N 1
ATOM 2626 C CA . VAL A 1 323 ? -94.357 13.187 127.705 1.00 78.62 323 VAL A CA 1
ATOM 2627 C C . VAL A 1 323 ? -93.556 13.063 126.417 1.00 78.62 323 VAL A C 1
ATOM 2629 O O . VAL A 1 323 ? -92.687 13.884 126.127 1.00 78.62 323 VAL A O 1
ATOM 2632 N N . GLY A 1 324 ? -93.848 12.012 125.664 1.00 80.69 324 GLY A N 1
ATOM 2633 C CA . GLY A 1 324 ? -93.303 11.755 124.342 1.00 80.69 324 GLY A CA 1
ATOM 2634 C C . GLY A 1 324 ? -94.378 11.882 123.271 1.00 80.69 324 GLY A C 1
ATOM 2635 O O . GLY A 1 324 ? -95.582 11.879 123.547 1.00 80.69 324 GLY A O 1
ATOM 2636 N N . LYS A 1 325 ? -93.934 11.965 122.021 1.00 83.94 325 LYS A N 1
ATOM 2637 C CA . LYS A 1 325 ? -94.800 11.864 120.851 1.00 83.94 325 LYS A CA 1
ATOM 2638 C C . LYS A 1 325 ? -94.367 10.644 120.066 1.00 83.94 325 LYS A C 1
ATOM 2640 O O . LYS A 1 325 ? -93.184 10.515 119.775 1.00 83.94 325 LYS A O 1
ATOM 2645 N N . ILE A 1 326 ? -95.323 9.789 119.728 1.00 85.12 326 ILE A N 1
ATOM 2646 C CA . ILE A 1 326 ? -95.039 8.579 118.964 1.00 85.12 326 ILE A CA 1
ATOM 2647 C C . ILE A 1 326 ? -94.576 9.003 117.575 1.00 85.12 326 ILE A C 1
ATOM 2649 O O . ILE A 1 326 ? -95.322 9.647 116.832 1.00 85.12 326 ILE A O 1
ATOM 2653 N N . THR A 1 327 ? -93.331 8.688 117.254 1.00 81.81 327 THR A N 1
ATOM 2654 C CA . THR A 1 327 ? -92.702 9.038 115.980 1.00 81.81 327 THR A CA 1
ATOM 2655 C C . THR A 1 327 ? -93.039 8.003 114.923 1.00 81.81 327 THR A C 1
ATOM 2657 O O . THR A 1 327 ? -93.393 8.365 113.801 1.00 81.81 327 THR A O 1
ATOM 2660 N N . GLN A 1 328 ? -93.014 6.725 115.300 1.00 79.75 328 GLN A N 1
ATOM 2661 C CA . GLN A 1 328 ? -93.239 5.625 114.381 1.00 79.75 328 GLN A CA 1
ATOM 2662 C C . GLN A 1 328 ? -93.852 4.425 115.101 1.00 79.75 328 GLN A C 1
ATOM 2664 O O . GLN A 1 328 ? -93.475 4.077 116.216 1.00 79.75 328 GLN A O 1
ATOM 2669 N N . VAL A 1 329 ? -94.794 3.770 114.427 1.00 82.44 329 VAL A N 1
ATOM 2670 C CA . VAL A 1 329 ? -95.368 2.485 114.840 1.00 82.44 329 VAL A CA 1
ATOM 2671 C C . VAL A 1 329 ? -95.074 1.495 113.726 1.00 82.44 329 VAL A C 1
ATOM 2673 O O . VAL A 1 329 ? -95.267 1.821 112.552 1.00 82.44 329 VAL A O 1
ATOM 2676 N N . SER A 1 330 ? -94.590 0.307 114.073 1.00 80.44 330 SER A N 1
ATOM 2677 C CA . SER A 1 330 ? -94.378 -0.745 113.085 1.00 80.44 330 SER A CA 1
ATOM 2678 C C . SER A 1 330 ? -95.724 -1.179 112.487 1.00 80.44 330 SER A C 1
ATOM 2680 O O . SER A 1 330 ? -96.640 -1.505 113.244 1.00 80.44 330 SER A O 1
ATOM 2682 N N . PRO A 1 331 ? -95.869 -1.217 111.149 1.00 72.81 331 PRO A N 1
ATOM 2683 C CA . PRO A 1 331 ? -97.109 -1.644 110.498 1.00 72.81 331 PRO A CA 1
ATOM 2684 C C . PRO A 1 331 ? -97.402 -3.140 110.692 1.00 72.81 331 PRO A C 1
ATOM 2686 O O . PRO A 1 331 ? -98.537 -3.569 110.487 1.00 72.81 331 PRO A O 1
ATOM 2689 N N . PHE A 1 332 ? -96.398 -3.925 111.098 1.00 78.38 332 PHE A N 1
ATOM 2690 C CA . PHE A 1 332 ? -96.508 -5.362 111.334 1.00 78.38 332 PHE A CA 1
ATOM 2691 C C . PHE A 1 332 ? -95.876 -5.755 112.679 1.00 78.38 332 PHE A C 1
ATOM 2693 O O . PHE A 1 332 ? -94.939 -5.084 113.132 1.00 78.38 332 PHE A O 1
ATOM 2700 N N . PRO A 1 333 ? -96.353 -6.836 113.321 1.00 78.31 333 PRO A N 1
ATOM 2701 C CA . PRO A 1 333 ? -95.687 -7.411 114.483 1.00 78.31 333 PRO A CA 1
ATOM 2702 C C . PRO A 1 333 ? -94.233 -7.778 114.176 1.00 78.31 333 PRO A C 1
ATOM 2704 O O . PRO A 1 333 ? -93.939 -8.291 113.096 1.00 78.31 333 PRO A O 1
ATOM 2707 N N . VAL A 1 334 ? -93.330 -7.516 115.119 1.00 81.75 334 VAL A N 1
ATOM 2708 C CA . VAL A 1 334 ? -91.889 -7.739 114.937 1.00 81.75 334 VAL A CA 1
ATOM 2709 C C . VAL A 1 334 ? -91.456 -9.110 115.439 1.00 81.75 334 VAL A C 1
ATOM 2711 O O . VAL A 1 334 ? -92.044 -9.669 116.368 1.00 81.75 334 VAL A O 1
ATOM 2714 N N . THR A 1 335 ? -90.417 -9.661 114.811 1.00 81.94 335 THR A N 1
ATOM 2715 C CA . THR A 1 335 ? -89.859 -10.963 115.187 1.00 81.94 335 THR A CA 1
ATOM 2716 C C . THR A 1 335 ? -88.865 -10.836 116.347 1.00 81.94 335 THR A C 1
ATOM 2718 O O . THR A 1 335 ? -88.267 -9.781 116.564 1.00 81.94 335 THR A O 1
ATOM 2721 N N . ASN A 1 336 ? -88.616 -11.931 117.075 1.00 80.12 336 ASN A N 1
ATOM 2722 C CA . ASN A 1 336 ? -87.614 -11.943 118.153 1.00 80.12 336 ASN A CA 1
ATOM 2723 C C . ASN A 1 336 ? -86.194 -11.617 117.651 1.00 80.12 336 ASN A C 1
ATOM 2725 O O . ASN A 1 336 ? -85.396 -11.044 118.396 1.00 80.12 336 ASN A O 1
ATOM 2729 N N . GLN A 1 337 ? -85.874 -11.984 116.404 1.00 78.12 337 GLN A N 1
ATOM 2730 C CA . GLN A 1 337 ? -84.578 -11.699 115.783 1.00 78.12 337 GLN A CA 1
ATOM 2731 C C . GLN A 1 337 ? -84.398 -10.195 115.549 1.00 78.12 337 GLN A C 1
ATOM 2733 O O . GLN A 1 337 ? -83.363 -9.648 115.927 1.00 78.12 337 GLN A O 1
ATOM 2738 N N . ASP A 1 338 ? -85.427 -9.512 115.043 1.00 79.81 338 ASP A N 1
ATOM 2739 C CA . ASP A 1 338 ? -85.392 -8.058 114.834 1.00 79.81 338 ASP A CA 1
ATOM 2740 C C . ASP A 1 338 ? -85.246 -7.299 116.155 1.00 79.81 338 ASP A C 1
ATOM 2742 O O . ASP A 1 338 ? -84.451 -6.364 116.267 1.00 79.81 338 ASP A O 1
ATOM 2746 N N . MET A 1 339 ? -85.954 -7.742 117.200 1.00 78.69 339 MET A N 1
ATOM 2747 C CA . MET A 1 339 ? -85.813 -7.126 118.520 1.00 78.69 339 MET A CA 1
ATOM 2748 C C . MET A 1 339 ? -84.399 -7.297 119.083 1.00 78.69 339 MET A C 1
ATOM 2750 O O . MET A 1 339 ? -83.858 -6.371 119.685 1.00 78.69 339 MET A O 1
ATOM 2754 N N . SER A 1 340 ? -83.789 -8.467 118.881 1.00 79.62 340 SER A N 1
ATOM 2755 C CA . SER A 1 340 ? -82.441 -8.771 119.368 1.00 79.62 340 SER A CA 1
ATOM 2756 C C . SER A 1 340 ? -81.373 -7.967 118.619 1.00 79.62 340 SER A C 1
ATOM 2758 O O . SER A 1 340 ? -80.418 -7.505 119.241 1.00 79.62 340 SER A O 1
ATOM 2760 N N . ALA A 1 341 ? -81.567 -7.727 117.317 1.00 76.69 341 ALA A N 1
ATOM 2761 C CA . ALA A 1 341 ? -80.694 -6.887 116.499 1.00 76.69 341 ALA A CA 1
ATOM 2762 C C . ALA A 1 341 ? -80.697 -5.412 116.946 1.00 76.69 341 ALA A C 1
ATOM 2764 O O . ALA A 1 341 ? -79.649 -4.771 116.933 1.00 76.69 341 ALA A O 1
ATOM 2765 N N . ILE A 1 342 ? -81.848 -4.881 117.380 1.00 74.00 342 ILE A N 1
ATOM 2766 C CA . ILE A 1 342 ? -81.982 -3.476 117.812 1.00 74.00 342 ILE A CA 1
ATOM 2767 C C . ILE A 1 342 ? -81.584 -3.285 119.283 1.00 74.00 342 ILE A C 1
ATOM 2769 O O . ILE A 1 342 ? -80.925 -2.306 119.623 1.00 74.00 342 ILE A O 1
ATOM 2773 N N . ILE A 1 343 ? -81.970 -4.208 120.169 1.00 76.62 343 ILE A N 1
ATOM 2774 C CA . ILE A 1 343 ? -81.641 -4.139 121.604 1.00 76.62 343 ILE A CA 1
ATOM 2775 C C . ILE A 1 343 ? -80.163 -4.494 121.850 1.00 76.62 343 ILE A C 1
ATOM 2777 O O . ILE A 1 343 ? -79.577 -4.059 122.840 1.00 76.62 343 ILE A O 1
ATOM 2781 N N . GLY A 1 344 ? -79.557 -5.304 120.973 1.00 71.56 344 GLY A N 1
ATOM 2782 C CA . GLY A 1 344 ? -78.177 -5.782 121.104 1.00 71.56 344 GLY A CA 1
ATOM 2783 C C . GLY A 1 344 ? -77.980 -6.837 122.200 1.00 71.56 344 GLY A C 1
ATOM 2784 O O . GLY A 1 344 ? -76.848 -7.217 122.491 1.00 71.56 344 GLY A O 1
ATOM 2785 N N . ASN A 1 345 ? -79.066 -7.310 122.825 1.00 78.06 345 ASN A N 1
ATOM 2786 C CA . ASN A 1 345 ? -79.048 -8.333 123.867 1.00 78.06 345 ASN A CA 1
ATOM 2787 C C . ASN A 1 345 ? -80.230 -9.300 123.703 1.00 78.06 345 ASN A C 1
ATOM 2789 O O . ASN A 1 345 ? -81.383 -8.956 123.975 1.00 78.06 345 ASN A O 1
ATOM 2793 N N . GLU A 1 346 ? -79.918 -10.529 123.295 1.00 78.81 346 GLU A N 1
ATOM 2794 C CA . GLU A 1 346 ? -80.896 -11.580 122.992 1.00 78.81 346 GLU A CA 1
ATOM 2795 C C . GLU A 1 346 ? -81.737 -11.990 124.221 1.00 78.81 346 GLU A C 1
ATOM 2797 O O . GLU A 1 346 ? -82.936 -12.252 124.116 1.00 78.81 346 GLU A O 1
ATOM 2802 N N . ASN A 1 347 ? -81.157 -11.959 125.427 1.00 77.38 347 ASN A N 1
ATOM 2803 C CA . ASN A 1 347 ? -81.864 -12.316 126.663 1.00 77.38 347 ASN A CA 1
ATOM 2804 C C . ASN A 1 347 ? -82.928 -11.280 127.049 1.00 77.38 347 ASN A C 1
ATOM 2806 O O . ASN A 1 347 ? -84.008 -11.640 127.526 1.00 77.38 347 ASN A O 1
ATOM 2810 N N . LEU A 1 348 ? -82.636 -9.993 126.837 1.00 76.19 348 LEU A N 1
ATOM 2811 C CA . LEU A 1 348 ? -83.577 -8.911 127.126 1.00 76.19 348 LEU A CA 1
ATOM 2812 C C . LEU A 1 348 ? -84.741 -8.900 126.125 1.00 76.19 348 LEU A C 1
ATOM 2814 O O . LEU A 1 348 ? -85.885 -8.698 126.521 1.00 76.19 348 LEU A O 1
ATOM 2818 N N . ALA A 1 349 ? -84.476 -9.192 124.849 1.00 79.31 349 ALA A N 1
ATOM 2819 C CA . ALA A 1 349 ? -85.524 -9.337 123.840 1.00 79.31 349 ALA A CA 1
ATOM 2820 C C . ALA A 1 349 ? -86.519 -10.457 124.208 1.00 79.31 349 ALA A C 1
ATOM 2822 O O . ALA A 1 349 ? -87.736 -10.257 124.193 1.00 79.31 349 ALA A O 1
ATOM 2823 N N . ASN A 1 350 ? -86.013 -11.617 124.634 1.00 80.12 350 ASN A N 1
ATOM 2824 C CA . ASN A 1 350 ? -86.852 -12.762 124.995 1.00 80.12 350 ASN A CA 1
ATOM 2825 C C . ASN A 1 350 ? -87.747 -12.512 126.227 1.00 80.12 350 ASN A C 1
ATOM 2827 O O . ASN A 1 350 ? -88.864 -13.035 126.290 1.00 80.12 350 ASN A O 1
ATOM 2831 N N . SER A 1 351 ? -87.299 -11.718 127.208 1.00 77.56 351 SER A N 1
ATOM 2832 C CA . SER A 1 351 ? -88.105 -11.399 128.399 1.00 77.56 351 SER A CA 1
ATOM 2833 C C . SER A 1 351 ? -89.246 -10.423 128.096 1.00 77.56 351 SER A C 1
ATOM 2835 O O . SER A 1 351 ? -90.341 -10.571 128.641 1.00 77.56 351 SER A O 1
ATOM 2837 N N . ILE A 1 352 ? -89.031 -9.475 127.181 1.00 78.81 352 ILE A N 1
ATOM 2838 C CA . ILE A 1 352 ? -90.061 -8.534 126.726 1.00 78.81 352 ILE A CA 1
ATOM 2839 C C . ILE A 1 352 ? -91.172 -9.281 125.982 1.00 78.81 352 ILE A C 1
ATOM 2841 O O . ILE A 1 352 ? -92.346 -9.077 126.290 1.00 78.81 352 ILE A O 1
ATOM 2845 N N . VAL A 1 353 ? -90.825 -10.203 125.075 1.00 78.31 353 VAL A N 1
ATOM 2846 C CA . VAL A 1 353 ? -91.829 -11.017 124.367 1.00 78.31 353 VAL A CA 1
ATOM 2847 C C . VAL A 1 353 ? -92.676 -11.818 125.348 1.00 78.31 353 VAL A C 1
ATOM 2849 O O . VAL A 1 353 ? -93.895 -11.767 125.253 1.00 78.31 353 VAL A O 1
ATOM 2852 N N . LYS A 1 354 ? -92.077 -12.486 126.343 1.00 76.19 354 LYS A N 1
ATOM 2853 C CA . LYS A 1 354 ? -92.842 -13.259 127.342 1.00 76.19 354 LYS A CA 1
ATOM 2854 C C . LYS A 1 354 ? -93.847 -12.422 128.143 1.00 76.19 354 LYS A C 1
ATOM 2856 O O . LYS A 1 354 ? -94.898 -12.943 128.496 1.00 76.19 354 LYS A O 1
ATOM 2861 N N . ASN A 1 355 ? -93.530 -11.161 128.437 1.00 70.94 355 ASN A N 1
ATOM 2862 C CA . ASN A 1 355 ? -94.385 -10.289 129.252 1.00 70.94 355 ASN A CA 1
ATOM 2863 C C . ASN A 1 355 ? -95.473 -9.569 128.443 1.00 70.94 355 ASN A C 1
ATOM 2865 O O . ASN A 1 355 ? -96.520 -9.235 128.990 1.00 70.94 355 ASN A O 1
ATOM 2869 N N . VAL A 1 356 ? -95.226 -9.306 127.158 1.00 70.44 356 VAL A N 1
ATOM 2870 C CA . VAL A 1 356 ? -96.127 -8.530 126.288 1.00 70.44 356 VAL A CA 1
ATOM 2871 C C . VAL A 1 356 ? -97.009 -9.442 125.426 1.00 70.44 356 VAL A C 1
ATOM 2873 O O . VAL A 1 356 ? -98.162 -9.118 125.145 1.00 70.44 356 VAL A O 1
ATOM 2876 N N . ALA A 1 357 ? -96.500 -10.604 125.020 1.00 61.00 357 ALA A N 1
ATOM 2877 C CA . ALA A 1 357 ? -97.207 -11.552 124.174 1.00 61.00 357 ALA A CA 1
ATOM 2878 C C . ALA A 1 357 ? -97.982 -12.573 125.019 1.00 61.00 357 ALA A C 1
ATOM 2880 O O . ALA A 1 357 ? -97.484 -13.653 125.326 1.00 61.00 357 ALA A O 1
ATOM 2881 N N . GLY A 1 358 ? -99.257 -12.300 125.305 1.00 57.00 358 GLY A N 1
ATOM 2882 C CA . GLY A 1 358 ? -100.235 -13.321 125.719 1.00 57.00 358 GLY A CA 1
ATOM 2883 C C . GLY A 1 358 ? -100.592 -14.306 124.590 1.00 57.00 358 GLY A C 1
ATOM 2884 O O . GLY A 1 358 ? -101.767 -14.601 124.394 1.00 57.00 358 GLY A O 1
ATOM 2885 N N . GLY A 1 359 ? -99.598 -14.749 123.805 1.00 59.12 359 GLY A N 1
ATOM 2886 C CA . GLY A 1 359 ? -99.739 -15.657 122.659 1.00 59.12 359 GLY A CA 1
ATOM 2887 C C . GLY A 1 359 ? -99.646 -15.032 121.254 1.00 59.12 359 GLY A C 1
ATOM 2888 O O . GLY A 1 359 ? -99.848 -15.755 120.284 1.00 59.12 359 GLY A O 1
ATOM 2889 N N . GLY A 1 360 ? -99.333 -13.735 121.099 1.00 63.22 360 GLY A N 1
ATOM 2890 C CA . GLY A 1 360 ? -99.196 -13.070 119.785 1.00 63.22 360 GLY A CA 1
ATOM 2891 C C . GLY A 1 360 ? -97.985 -12.133 119.688 1.00 63.22 360 GLY A C 1
ATOM 2892 O O . GLY A 1 360 ? -97.588 -11.550 120.692 1.00 63.22 360 GLY A O 1
ATOM 2893 N N . ALA A 1 361 ? -97.390 -11.989 118.498 1.00 74.50 361 ALA A N 1
ATOM 2894 C CA . ALA A 1 361 ? -96.181 -11.182 118.286 1.00 74.50 361 ALA A CA 1
ATOM 2895 C C . ALA A 1 361 ? -96.406 -9.684 118.618 1.00 74.50 361 ALA A C 1
ATOM 2897 O O . ALA A 1 361 ? -97.460 -9.142 118.271 1.00 74.50 361 ALA A O 1
ATOM 2898 N N . PRO A 1 362 ? -95.458 -9.009 119.299 1.00 80.00 362 PRO A N 1
ATOM 2899 C CA . PRO A 1 362 ? -95.627 -7.622 119.717 1.00 80.00 362 PRO A CA 1
ATOM 2900 C C . PRO A 1 362 ? -95.423 -6.631 118.563 1.00 80.00 362 PRO A C 1
ATOM 2902 O O . PRO A 1 362 ? -94.697 -6.890 117.605 1.00 80.00 362 PRO A O 1
ATOM 2905 N N . VAL A 1 363 ? -96.034 -5.457 118.686 1.00 81.44 363 VAL A N 1
ATOM 2906 C CA . VAL A 1 363 ? -95.853 -4.302 117.801 1.00 81.44 363 VAL A CA 1
ATOM 2907 C C . VAL A 1 363 ? -94.824 -3.357 118.415 1.00 81.44 363 VAL A C 1
ATOM 2909 O O . VAL A 1 363 ? -94.871 -3.055 119.609 1.00 81.44 363 VAL A O 1
ATOM 2912 N N . GLN A 1 364 ? -93.896 -2.892 117.582 1.00 82.69 364 GLN A N 1
ATOM 2913 C CA . GLN A 1 364 ? -92.819 -1.980 117.959 1.00 82.69 364 GLN A CA 1
ATOM 2914 C C . GLN A 1 364 ? -93.247 -0.513 117.806 1.00 82.69 364 GLN A C 1
ATOM 2916 O O . GLN A 1 364 ? -93.797 -0.136 116.769 1.00 82.69 364 GLN A O 1
ATOM 2921 N N . VAL A 1 365 ? -92.972 0.314 118.817 1.00 80.38 365 VAL A N 1
ATOM 2922 C CA . VAL A 1 365 ? -93.329 1.742 118.862 1.00 80.38 365 VAL A CA 1
ATOM 2923 C C . VAL A 1 365 ? -92.130 2.583 119.306 1.00 80.38 365 VAL A C 1
ATOM 2925 O O . VAL A 1 365 ? -91.466 2.232 120.283 1.00 80.38 365 VAL A O 1
ATOM 2928 N N . PHE A 1 366 ? -91.886 3.688 118.596 1.00 80.06 366 PHE A N 1
ATOM 2929 C CA . PHE A 1 366 ? -90.789 4.639 118.815 1.00 80.06 366 PHE A CA 1
ATOM 2930 C C . PHE A 1 366 ? -91.273 6.034 119.211 1.00 80.06 366 PHE A C 1
ATOM 2932 O O . PHE A 1 366 ? -92.250 6.532 118.592 1.00 80.06 366 PHE A O 1
#

pLDDT: mean 85.95, std 8.89, range [55.69, 97.06]

Foldseek 3Di:
DVVVLVVLVVVLVVLVCLVVVLVVVVVVLVVVLVVLVVVLVVLVCLVVVLVVLVVVLVVVLVVLVVVLVVLVVVLVVLVVVLVVVVCCCPPVVNDDPVSSVVSVVSNVVSVVVNVVSVVVSVVSVVVNVVSVVVSVVSVVVSVVSVVVSVVSVVVNVVSVVVNVVSVVVSVVSVVVSVVVVVVVVVVVVVVVVVVVVVVVVVVVVVVVVVVVVVVVVVVVVVVVVVVVVVVVVVVVVVVVVVVCVPVVDDDDPADFAWPFAPDDPPDDDDPPDDGGDTDGPDDDDDDDDKDWAAPVVLVVDDFFDWDFADDPVDDCVPPNGDIDTWHDKAPDFDDLVVQCVVVVHSVVSVVNCVVRCPPGGIIMID

Sequence (366 aa):
MRTKRQSLEESLPREQIAPILRQQTLAALAEKRQSLEESLRREQVSPVLWQQTQAAIAKKRNSLLQRKQHINSLVETLQQRFETRRVLYEEERAISQDLLLQARQEFVDSQVQLADIETQLKELDVQQTNSDREYLQNLTKIDELTNRRQQLKIETTNTERDYLQNVNRLNEIKNNLQELKVQKSNTERDYLQNLNKIDEIKTKIEDIKTQAVKLAQQDLEKSIAQTNQIQEVKRKIAQLQHQLAIESKVTSQYDGRVLEVSAVAGQMLNIGTRIGTVEAKANREKMVSLVYLADRDGKQIKPGMTVQVTPSVVKRERYGGIVGKITQVSPFPVTNQDMSAIIGNENLANSIVKNVAGGGAPVQVF

Secondary structure (DSSP, 8-state):
-HHHHHHHHHHHHHHHTHHHHHHHHHHHHHHHHHHHHHHHHHHTTHHHHHHHHHHHHHHHHHHHHHHHHHHHHHHHHHHHHHHHHHHHHHTS--S-HHHHHHHHHHHHHHHHHHHHHHHHHHHHHHHHHHHHHHHHHHHHHHHHHHHHHHHHHHHHHHHHHHHHHHHHHHHHHHHHHHHHHHHHHHHHHHHHHHHHHHHHHHHHHHHHHHHHHHHHHHHHHHHHHHHHHHHHHHHHHHHHHHHHHHHH----SS-EEEEEE---TT----TT---EEEEE-------PPPEEE-HHHHTT--TT-EEEE--TTS-HHHH--EEEE---B-SSPPPHHHHHHHHS-HHHHHHHHHHH-SSSPPEEE-

Radius of gyration: 92.07 Å; chains: 1; bounding box: 177×36×229 Å